Protein AF-A0A7V6MV05-F1 (afdb_monomer)

Mean predicted aligned error: 6.06 Å

Sequence (216 aa):
IIKTFKESFWALLMPFVIIGSIMSGVVSPTEAGVIAVIYGLIVGGIVYKELNWDDVKGAMRDTAKTSGKIFIIVGTAALFTKLLTTAGFHIFVKDLLLSISTNPTVILLITLLIILLVTTFMEVNATITLLMPVLYPVIQAVGIDPTLFCVLVVICCGVGLVTPPVGMCLYVACDLAKLDMGSATKALLPFILATIICIIILIIFPGLILWPASLI

Secondary structure (DSSP, 8-state):
-HHHHHHHHHHHHHHHHHHHHHHTTSS-HHHHHHHHHHHHHHIIIIIS----HHHHHHHHHHHHHHHHHHHHHHHHHHHHHHHHHHTTHHHHHHHHHHHH---HHHHHHHHHHHHHHHHTTS-HHHHHHHHHHHHHHHHHHTT--HHHHHHHHHHHHHHHHHSTTT-HHHHHHHHHHT--HHHHHHHHHHHHHHHHHHHHHHHH-THHHHHHHTT-

Nearest PDB structures (foldseek):
  7qha-assembly1_B  TM=6.439E-01  e=1.127E-06  Photobacterium profundum SS9
  8thi-assembly1_A  TM=6.243E-01  e=2.693E-06  Haemophilus influenzae Rd KW20
  8w6t-assembly1_A  TM=7.632E-01  e=8.160E-02  Homo sapiens
  8uvi-assembly1_A  TM=4.850E-01  e=8.860E-01  Homo sapiens

pLDDT: mean 88.23, std 4.23, range [69.69, 94.62]

Foldseek 3Di:
DVVVCVLCVLVVCLVVQLVVCCVVVVDPNVVSVVVSVVSCCCCCCPVVVPDDPVNVVVVVVLCCVLVVVLVVLQVVLVVVLVVCLVVVVLVVLLVVLVVPDLALLSSLVSVLVVLLQSLLRHQLVSSCVRRVVRSVVSNVVSPHDSQLSVVSSVLSNVLSCCADDSNSVLSSVCSVVVHDSVVSNVVCVVVSVVSVVVSVVCSVCVCVRVVVVVVD

Structure (mmCIF, N/CA/C/O backbone):
data_AF-A0A7V6MV05-F1
#
_entry.id   AF-A0A7V6MV05-F1
#
loop_
_atom_site.group_PDB
_atom_site.id
_atom_site.type_symbol
_atom_site.label_atom_id
_atom_site.label_alt_id
_atom_site.label_comp_id
_atom_site.label_asym_id
_atom_site.label_entity_id
_atom_site.label_seq_id
_atom_site.pdbx_PDB_ins_code
_atom_site.Cartn_x
_atom_site.Cartn_y
_atom_site.Cartn_z
_atom_site.occupancy
_atom_site.B_iso_or_equiv
_atom_site.auth_seq_id
_atom_site.auth_comp_id
_atom_site.auth_asym_id
_atom_site.auth_atom_id
_atom_site.pdbx_PDB_model_num
ATOM 1 N N . ILE A 1 1 ? -4.473 -14.091 31.638 1.00 74.44 1 ILE A N 1
ATOM 2 C CA . ILE A 1 1 ? -4.149 -14.542 30.260 1.00 74.44 1 ILE A CA 1
ATOM 3 C C . ILE A 1 1 ? -5.322 -15.298 29.625 1.00 74.44 1 ILE A C 1
ATOM 5 O O . ILE A 1 1 ? -5.969 -14.714 28.774 1.00 74.44 1 ILE A O 1
ATOM 9 N N . ILE A 1 2 ? -5.685 -16.518 30.057 1.00 79.56 2 ILE A N 1
ATOM 10 C CA . ILE A 1 2 ? -6.776 -17.311 29.423 1.00 79.56 2 ILE A CA 1
ATOM 11 C C . ILE A 1 2 ? -8.148 -16.607 29.464 1.00 79.56 2 ILE A C 1
ATOM 13 O O . ILE A 1 2 ? -8.901 -16.663 28.496 1.00 79.56 2 ILE A O 1
ATOM 17 N N . LYS A 1 3 ? -8.470 -15.911 30.563 1.00 76.25 3 LYS A N 1
ATOM 18 C CA . LYS A 1 3 ? -9.715 -15.135 30.695 1.00 76.25 3 LYS A CA 1
ATOM 19 C C . LYS A 1 3 ? -9.762 -13.949 29.717 1.00 76.25 3 LYS A C 1
ATOM 21 O O . LYS A 1 3 ? -10.697 -13.847 28.937 1.00 76.25 3 LYS A O 1
ATOM 26 N N . THR A 1 4 ? -8.691 -13.158 29.671 1.00 79.50 4 THR A N 1
ATOM 27 C CA . THR A 1 4 ? -8.513 -12.030 28.738 1.00 79.50 4 THR A CA 1
ATOM 28 C C . THR A 1 4 ? -8.538 -12.469 27.271 1.00 79.50 4 THR A C 1
ATOM 30 O O . THR A 1 4 ? -9.089 -11.774 26.426 1.00 79.50 4 THR A O 1
ATOM 33 N N . PHE A 1 5 ? -7.982 -13.647 26.963 1.00 81.44 5 PHE A N 1
ATOM 34 C CA . PHE A 1 5 ? -8.036 -14.232 25.622 1.00 81.44 5 PHE A CA 1
ATOM 35 C C . PHE A 1 5 ? -9.468 -14.600 25.218 1.00 81.44 5 PHE A C 1
ATOM 37 O O . PHE A 1 5 ? -9.883 -14.298 24.106 1.00 81.44 5 PHE A O 1
ATOM 44 N N . LYS A 1 6 ? -10.248 -15.197 26.132 1.00 78.00 6 LYS A N 1
ATOM 45 C CA . LYS A 1 6 ? -11.673 -15.482 25.897 1.00 78.00 6 LYS A CA 1
ATOM 46 C C . LYS A 1 6 ? -12.497 -14.206 25.723 1.00 78.00 6 LYS A C 1
ATOM 48 O O . LYS A 1 6 ? -13.369 -14.173 24.865 1.00 78.00 6 LYS A O 1
ATOM 53 N N . GLU A 1 7 ? -12.203 -13.166 26.499 1.00 80.12 7 GLU A N 1
ATOM 54 C CA . GLU A 1 7 ? -12.862 -11.860 26.383 1.00 80.12 7 GLU A CA 1
ATOM 55 C C . GLU A 1 7 ? -12.504 -11.174 25.052 1.00 80.12 7 GLU A C 1
ATOM 57 O O . GLU A 1 7 ? -13.382 -10.668 24.368 1.00 80.12 7 GLU A O 1
ATOM 62 N N . SER A 1 8 ? -11.252 -11.248 24.595 1.00 85.81 8 SER A N 1
ATOM 63 C CA . SER A 1 8 ? -10.805 -10.604 23.342 1.00 85.81 8 SER A CA 1
ATOM 64 C C . SER A 1 8 ? -11.022 -11.452 22.082 1.00 85.81 8 SER A C 1
ATOM 66 O O . SER A 1 8 ? -10.693 -11.014 20.980 1.00 85.81 8 SER A O 1
ATOM 68 N N . PHE A 1 9 ? -11.556 -12.669 22.220 1.00 90.00 9 PHE A N 1
ATOM 69 C CA . PHE A 1 9 ? -11.667 -13.640 21.128 1.00 90.00 9 PHE A CA 1
ATOM 70 C C . PHE A 1 9 ? -12.425 -13.077 19.917 1.00 90.00 9 PHE A C 1
ATOM 72 O O . PHE A 1 9 ? -11.980 -13.217 18.781 1.00 90.00 9 PHE A O 1
ATOM 79 N N . TRP A 1 10 ? -13.534 -12.376 20.164 1.00 87.69 10 TRP A N 1
ATOM 80 C CA . TRP A 1 10 ? -14.356 -11.784 19.109 1.00 87.69 10 TRP A CA 1
ATOM 81 C C . TRP A 1 10 ? -13.668 -10.613 18.407 1.00 87.69 10 TRP A C 1
ATOM 83 O O . TRP A 1 10 ? -13.790 -10.482 17.191 1.00 87.69 10 TRP A O 1
ATOM 93 N N . ALA A 1 11 ? -12.893 -9.797 19.121 1.00 8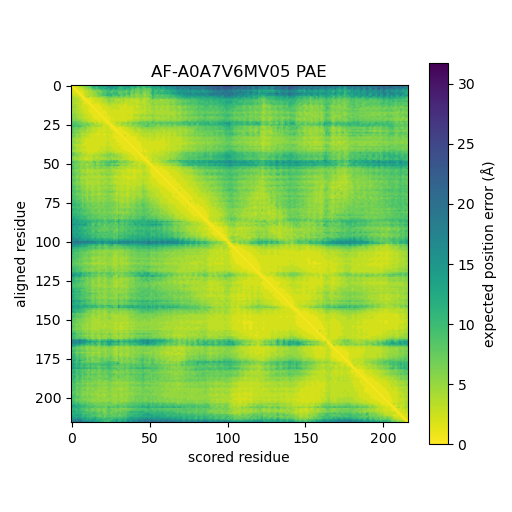6.25 11 ALA A N 1
ATOM 94 C CA . ALA A 1 11 ? -12.079 -8.758 18.493 1.00 86.25 11 ALA A CA 1
ATOM 95 C C . ALA A 1 11 ? -10.975 -9.362 17.602 1.00 86.25 11 ALA A C 1
ATOM 97 O O . ALA A 1 11 ? -10.764 -8.908 16.479 1.00 86.25 11 ALA A O 1
ATOM 98 N N . LEU A 1 12 ? -10.322 -10.437 18.060 1.00 89.06 12 LEU A N 1
ATOM 99 C CA . LEU A 1 12 ? -9.261 -11.132 17.318 1.00 89.06 12 LEU A CA 1
ATOM 100 C C . LEU A 1 12 ? -9.759 -11.878 16.075 1.00 89.06 12 LEU A C 1
ATOM 102 O O . LEU A 1 12 ? -8.961 -12.156 15.185 1.00 89.06 12 LEU A O 1
ATOM 106 N N . LEU A 1 13 ? -11.052 -12.193 15.991 1.00 91.75 13 LEU A N 1
ATOM 107 C CA . LEU A 1 13 ? -11.639 -12.841 14.818 1.00 91.75 13 LEU A CA 1
ATOM 108 C C . LEU A 1 13 ? -11.784 -11.873 13.626 1.00 91.75 13 LEU A C 1
ATOM 110 O O . LEU A 1 13 ? -11.836 -12.319 12.482 1.00 91.75 13 LEU A O 1
ATOM 114 N N . MET A 1 14 ? -11.829 -10.556 13.869 1.00 90.12 14 MET A N 1
ATOM 115 C CA . MET A 1 14 ? -12.101 -9.549 12.834 1.00 90.12 14 MET A CA 1
ATOM 116 C C . MET A 1 14 ? -11.110 -9.601 11.651 1.00 90.12 14 MET A C 1
ATOM 118 O O . MET A 1 14 ? -11.580 -9.660 10.514 1.00 90.12 14 MET A O 1
ATOM 122 N N . PRO A 1 15 ? -9.774 -9.658 11.844 1.00 90.56 15 PRO A N 1
ATOM 123 C CA . PRO A 1 15 ? -8.835 -9.804 10.729 1.00 90.56 15 PRO A CA 1
ATOM 124 C C . PRO A 1 15 ? -9.067 -11.072 9.903 1.00 90.56 15 PRO A C 1
ATOM 126 O O . PRO A 1 15 ? -8.950 -11.028 8.683 1.00 90.56 15 PRO A O 1
ATOM 129 N N . PHE A 1 16 ? -9.442 -12.187 10.538 1.00 91.19 16 PHE A N 1
ATOM 130 C CA . PHE A 1 16 ? -9.731 -13.439 9.832 1.00 91.19 16 PHE A CA 1
ATOM 131 C C . PHE A 1 16 ? -11.007 -13.346 9.000 1.00 91.19 16 PHE A C 1
ATOM 133 O O . PHE A 1 16 ? -11.037 -13.860 7.888 1.00 91.19 16 PHE A O 1
ATOM 140 N N . VAL A 1 17 ? -12.039 -12.663 9.503 1.00 90.25 17 VAL A N 1
ATOM 141 C CA . VAL A 1 17 ? -13.269 -12.403 8.740 1.00 90.25 17 VAL A CA 1
ATOM 142 C C . VAL A 1 17 ? -12.956 -11.551 7.512 1.00 90.25 17 VAL A C 1
ATOM 144 O O . VAL A 1 17 ? -13.353 -11.908 6.407 1.00 90.25 17 VAL A O 1
ATOM 147 N N . ILE A 1 18 ? -12.194 -10.468 7.683 1.00 91.38 18 ILE A N 1
ATOM 148 C CA . ILE A 1 18 ? -11.823 -9.570 6.583 1.00 91.38 18 ILE A CA 1
ATOM 149 C C . ILE A 1 18 ? -10.974 -10.321 5.552 1.00 91.38 18 ILE A C 1
ATOM 151 O O . ILE A 1 18 ? -11.368 -10.416 4.391 1.00 91.38 18 ILE A O 1
ATOM 155 N N . ILE A 1 19 ? -9.852 -10.915 5.970 1.00 91.19 19 ILE A N 1
ATOM 156 C CA . ILE A 1 19 ? -8.929 -11.615 5.066 1.00 91.19 19 ILE A CA 1
ATOM 157 C C . ILE A 1 19 ? -9.617 -12.816 4.413 1.00 91.19 19 ILE A C 1
ATOM 159 O O . ILE A 1 19 ? -9.508 -12.989 3.205 1.00 91.19 19 ILE A O 1
ATOM 163 N N . GLY A 1 20 ? -10.371 -13.615 5.170 1.00 90.06 20 GLY A N 1
ATOM 164 C CA . GLY A 1 20 ? -11.097 -14.768 4.635 1.00 90.06 20 GLY A CA 1
ATOM 165 C C . GLY A 1 20 ? -12.156 -14.371 3.606 1.00 90.06 20 GLY A C 1
ATOM 166 O O . GLY A 1 20 ? -12.294 -15.026 2.573 1.00 90.06 20 GLY A O 1
ATOM 167 N N . SER A 1 21 ? -12.863 -13.261 3.834 1.00 90.44 21 SER A N 1
ATOM 168 C CA . SER A 1 21 ? -13.853 -12.749 2.883 1.00 90.44 21 SER A CA 1
ATOM 169 C C . SER A 1 21 ? -13.212 -12.293 1.564 1.00 90.44 21 SER A C 1
ATOM 171 O O . SER A 1 21 ? -13.730 -12.612 0.496 1.00 90.44 21 SER A O 1
ATOM 173 N N . ILE A 1 22 ? -12.035 -11.661 1.630 1.00 91.69 22 ILE A N 1
ATOM 174 C CA . ILE A 1 22 ? -11.278 -11.227 0.449 1.00 91.69 22 ILE A CA 1
ATOM 175 C C . ILE A 1 22 ? -10.677 -12.435 -0.284 1.00 91.69 22 ILE A C 1
ATOM 177 O O . ILE A 1 22 ? -10.832 -12.566 -1.494 1.00 91.69 22 ILE A O 1
ATOM 181 N N . MET A 1 23 ? -10.016 -13.350 0.435 1.00 87.38 23 MET A N 1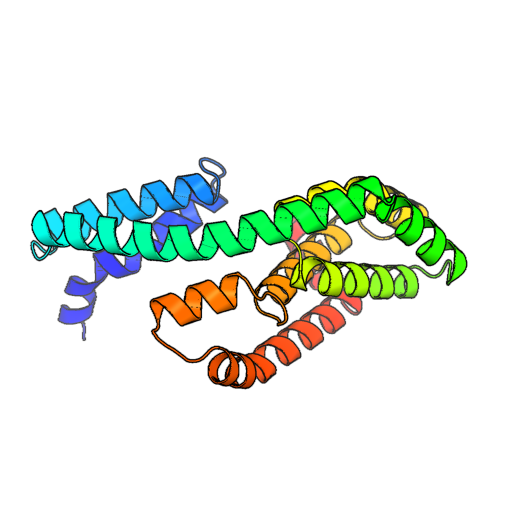
ATOM 182 C CA . MET A 1 23 ? -9.336 -14.505 -0.170 1.00 87.38 23 MET A CA 1
ATOM 183 C C . MET A 1 23 ? -10.298 -15.539 -0.759 1.00 87.38 23 MET A C 1
ATOM 185 O O . MET A 1 23 ? -9.932 -16.240 -1.695 1.00 87.38 23 MET A O 1
ATOM 189 N N . SER A 1 24 ? -11.527 -15.629 -0.243 1.00 87.06 24 SER A N 1
ATOM 190 C CA . SER A 1 24 ? -12.572 -16.471 -0.841 1.00 87.06 24 SER A CA 1
ATOM 191 C C . SER A 1 24 ? -13.123 -15.916 -2.161 1.00 87.06 24 SER A C 1
ATOM 193 O O . SER A 1 24 ? -13.876 -16.612 -2.837 1.00 87.06 24 SER A O 1
ATOM 195 N N . GLY A 1 25 ? -12.776 -14.676 -2.532 1.00 83.69 25 GLY A N 1
ATOM 196 C CA . GLY A 1 25 ? -13.242 -14.020 -3.757 1.00 83.69 25 GLY A CA 1
ATOM 197 C C . GLY A 1 25 ? -14.717 -13.610 -3.734 1.00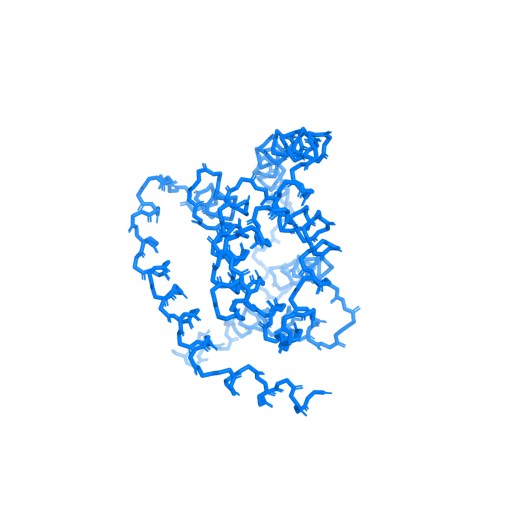 83.69 25 GLY A C 1
ATOM 198 O O . GLY A 1 25 ? -15.234 -13.145 -4.746 1.00 83.69 25 GLY A O 1
ATOM 199 N N . VAL A 1 26 ? -15.406 -13.772 -2.598 1.00 87.44 26 VAL A N 1
ATOM 200 C CA . VAL A 1 26 ? -16.833 -13.436 -2.451 1.00 87.44 26 VAL A CA 1
ATOM 201 C C . VAL A 1 26 ? -17.043 -11.922 -2.418 1.00 87.44 26 VAL A C 1
ATOM 203 O O . VAL A 1 26 ? -18.055 -11.425 -2.908 1.00 87.44 26 VAL A O 1
ATOM 206 N N . VAL A 1 27 ? -16.093 -11.190 -1.836 1.00 90.50 27 VAL A N 1
ATOM 207 C CA . VAL A 1 27 ? -16.138 -9.733 -1.687 1.00 90.50 27 VAL A CA 1
ATOM 208 C C . VAL A 1 27 ? -14.799 -9.108 -2.040 1.00 90.50 27 VAL A C 1
ATOM 210 O O . VAL A 1 27 ? -13.744 -9.696 -1.800 1.00 90.50 27 VAL A O 1
ATOM 213 N N . SER A 1 28 ? -14.827 -7.894 -2.586 1.00 90.56 28 SER A N 1
ATOM 214 C CA . SER A 1 28 ? -13.615 -7.113 -2.801 1.00 90.56 28 SER A CA 1
ATOM 215 C C . SER A 1 28 ? -13.213 -6.372 -1.512 1.00 90.56 28 SER A C 1
ATOM 217 O O . SER A 1 28 ? -13.972 -6.343 -0.533 1.00 90.56 28 SER A O 1
ATOM 219 N N . PRO A 1 29 ? -12.017 -5.754 -1.467 1.00 86.50 29 PRO A N 1
ATOM 220 C CA . PRO A 1 29 ? -11.547 -5.032 -0.285 1.00 86.50 29 PRO A CA 1
ATOM 221 C C . PRO A 1 29 ? -12.501 -3.927 0.193 1.00 86.50 29 PRO A C 1
ATOM 223 O O . PRO A 1 29 ? -12.581 -3.668 1.395 1.00 86.50 29 PRO A O 1
ATOM 226 N N . THR A 1 30 ? -13.252 -3.291 -0.715 1.00 88.38 30 THR A N 1
ATOM 227 C CA . THR A 1 30 ? -14.225 -2.247 -0.360 1.00 88.38 30 THR A CA 1
ATOM 228 C C . THR A 1 30 ? -15.443 -2.816 0.359 1.00 88.38 30 THR A C 1
ATOM 230 O O . THR A 1 30 ? -15.855 -2.265 1.382 1.00 88.38 30 THR A O 1
ATOM 233 N N . GLU A 1 31 ? -15.991 -3.946 -0.096 1.00 90.38 31 GLU A N 1
ATOM 234 C CA . GLU A 1 31 ? -17.123 -4.589 0.585 1.00 90.38 31 GLU A CA 1
ATOM 235 C C . GLU A 1 31 ? -16.681 -5.299 1.871 1.00 90.38 31 GLU A C 1
ATOM 237 O O . GLU A 1 31 ? -17.423 -5.306 2.853 1.00 90.38 31 GLU A O 1
ATOM 242 N N . ALA A 1 32 ? -15.448 -5.814 1.924 1.00 91.62 32 ALA A N 1
ATOM 243 C CA . ALA A 1 32 ? -14.863 -6.343 3.155 1.00 91.62 32 ALA A CA 1
ATOM 244 C C . ALA A 1 32 ? -14.806 -5.277 4.270 1.00 91.62 32 ALA A C 1
ATOM 246 O O . ALA A 1 32 ? -15.016 -5.592 5.443 1.00 91.62 32 ALA A O 1
ATOM 247 N N . GLY A 1 33 ? -14.618 -4.001 3.913 1.00 90.88 33 GLY A N 1
ATOM 248 C CA . GLY A 1 33 ? -14.749 -2.877 4.844 1.00 90.88 33 GLY A CA 1
ATOM 249 C C . GLY A 1 33 ? -16.163 -2.732 5.424 1.00 90.88 33 GLY A C 1
ATOM 250 O O . GLY A 1 33 ? -16.317 -2.511 6.624 1.00 90.88 33 GLY A O 1
ATOM 251 N N . VAL A 1 34 ? -17.208 -2.928 4.612 1.00 92.88 34 VAL A N 1
ATOM 252 C CA . VAL A 1 34 ? -18.607 -2.920 5.086 1.00 92.88 34 VAL A CA 1
ATOM 253 C C . VAL A 1 34 ? -18.855 -4.078 6.051 1.00 92.88 34 VAL A C 1
ATOM 255 O O . VAL A 1 34 ? -19.454 -3.880 7.110 1.00 92.88 34 VAL A O 1
ATOM 258 N N . ILE A 1 35 ? -18.340 -5.270 5.731 1.00 93.25 35 ILE A N 1
ATOM 259 C CA . ILE A 1 35 ? -18.398 -6.432 6.628 1.00 93.25 35 ILE A CA 1
ATOM 260 C C . ILE A 1 35 ? -17.709 -6.113 7.958 1.00 93.25 35 ILE A C 1
ATOM 262 O O . ILE A 1 35 ? -18.271 -6.409 9.011 1.00 93.25 35 ILE A O 1
ATOM 266 N N . ALA A 1 36 ? -16.540 -5.467 7.935 1.00 92.50 36 ALA A N 1
ATOM 267 C CA . ALA A 1 36 ? -15.826 -5.068 9.146 1.00 92.50 36 ALA A CA 1
ATOM 268 C C . ALA A 1 36 ? -16.648 -4.109 10.025 1.00 92.50 36 ALA A C 1
ATOM 270 O O . ALA A 1 36 ? -16.684 -4.278 11.244 1.00 92.50 36 ALA A O 1
ATOM 271 N N . VAL A 1 37 ? -17.354 -3.144 9.423 1.00 93.19 37 VAL A N 1
ATOM 272 C CA . VAL A 1 37 ? -18.240 -2.216 10.149 1.00 93.19 37 VAL A CA 1
ATOM 273 C C . VAL A 1 37 ? -19.413 -2.962 10.781 1.00 93.19 37 VAL A C 1
ATOM 275 O O . VAL A 1 37 ? -19.662 -2.803 11.975 1.00 93.19 37 VAL A O 1
ATOM 278 N N . ILE A 1 38 ? -20.110 -3.807 10.015 1.00 93.38 38 ILE A N 1
ATOM 279 C CA . ILE A 1 38 ? -21.233 -4.608 10.527 1.00 93.38 38 ILE A CA 1
ATOM 280 C C . ILE A 1 38 ? -20.760 -5.511 11.671 1.00 93.38 38 ILE A C 1
ATOM 282 O O . ILE A 1 38 ? -21.390 -5.561 12.727 1.00 93.38 38 ILE A O 1
ATOM 286 N N . TYR A 1 39 ? -19.619 -6.177 11.491 1.00 93.25 39 TYR A N 1
ATOM 287 C CA . TYR A 1 39 ? -19.005 -7.020 12.509 1.00 93.25 39 TYR A CA 1
ATOM 288 C C . TYR A 1 39 ? -18.667 -6.222 13.775 1.00 93.25 39 TYR A C 1
ATOM 290 O O . TYR A 1 39 ? -19.002 -6.646 14.879 1.00 93.25 39 TYR A O 1
ATOM 298 N N . GLY A 1 40 ? -18.065 -5.039 13.626 1.00 92.00 40 GLY A N 1
ATOM 299 C CA . GLY A 1 40 ? -17.749 -4.140 14.735 1.00 92.00 40 GLY A CA 1
ATOM 300 C C . GLY A 1 40 ? -18.988 -3.678 15.507 1.00 92.00 40 GLY A C 1
ATOM 301 O O . GLY A 1 40 ? -18.971 -3.684 16.736 1.00 92.00 40 GLY A O 1
ATOM 302 N N . LEU A 1 41 ? -20.084 -3.354 14.814 1.00 92.75 41 LEU A N 1
ATOM 303 C CA . LEU A 1 41 ? -21.355 -2.978 15.443 1.00 92.75 41 LEU A CA 1
ATOM 304 C C . LEU A 1 41 ? -21.977 -4.143 16.225 1.00 92.75 41 LEU A C 1
ATOM 306 O O . LEU A 1 41 ? -22.448 -3.950 17.345 1.00 92.75 41 LEU A O 1
ATOM 310 N N . ILE A 1 42 ? -21.952 -5.357 15.666 1.00 91.69 42 ILE A N 1
ATOM 311 C CA . ILE A 1 42 ? -22.473 -6.561 16.330 1.00 91.69 42 ILE A CA 1
ATOM 312 C C . ILE A 1 42 ? -21.632 -6.895 17.563 1.00 91.69 42 ILE A C 1
ATOM 314 O O . ILE A 1 42 ? -22.175 -7.094 18.649 1.00 91.69 42 ILE A O 1
ATOM 318 N N . VAL A 1 43 ? -20.308 -6.944 17.425 1.00 92.00 43 VAL A N 1
ATOM 319 C CA . VAL A 1 43 ? -19.422 -7.319 18.531 1.00 92.00 43 VAL A CA 1
ATOM 320 C C . VAL A 1 43 ? -19.404 -6.236 19.610 1.00 92.00 43 VAL A C 1
ATOM 322 O O . VAL A 1 43 ? -19.594 -6.549 20.781 1.00 92.00 43 VAL A O 1
ATOM 325 N N . GLY A 1 44 ? -19.263 -4.962 19.244 1.00 89.50 44 GLY A N 1
ATOM 326 C CA . GLY A 1 44 ? -19.270 -3.856 20.204 1.00 89.50 44 GLY A CA 1
ATOM 327 C C . GLY A 1 44 ? -20.621 -3.664 20.899 1.00 89.50 44 GLY A C 1
ATOM 328 O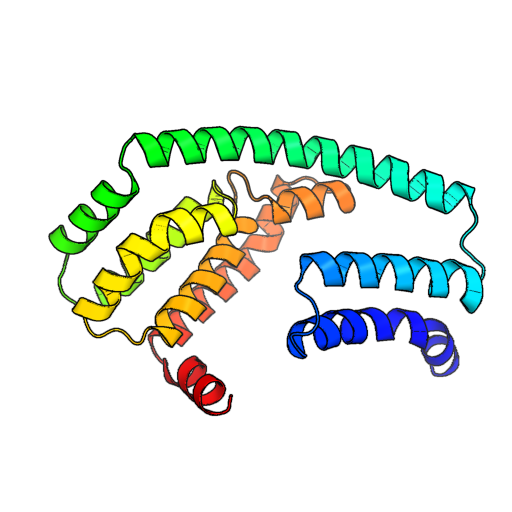 O . GLY A 1 44 ? -20.669 -3.451 22.111 1.00 89.50 44 GLY A O 1
ATOM 329 N N . GLY A 1 45 ? -21.726 -3.777 20.155 1.00 89.75 45 GLY A N 1
ATOM 330 C CA . GLY A 1 45 ? -23.074 -3.531 20.672 1.00 89.75 45 GLY A CA 1
ATOM 331 C C . GLY A 1 45 ? -23.716 -4.730 21.372 1.00 89.75 45 GLY A C 1
ATOM 332 O O . GLY A 1 45 ? -24.309 -4.575 22.434 1.00 89.75 45 GLY A O 1
ATOM 333 N N . ILE A 1 46 ? -23.612 -5.936 20.807 1.00 88.12 46 ILE A N 1
ATOM 334 C CA . ILE A 1 46 ? -24.331 -7.122 21.310 1.00 88.12 46 ILE A CA 1
ATOM 335 C C . ILE A 1 46 ? -23.437 -7.986 22.206 1.00 88.12 46 ILE A C 1
ATOM 337 O O . ILE A 1 46 ? -23.901 -8.470 23.241 1.00 88.12 46 ILE A O 1
ATOM 341 N N . VAL A 1 47 ? -22.174 -8.193 21.818 1.00 88.75 47 VAL A N 1
ATOM 342 C CA . VAL A 1 47 ? -21.260 -9.102 22.531 1.00 88.75 47 VAL A CA 1
ATOM 343 C C . VAL A 1 47 ? -20.622 -8.407 23.731 1.00 88.75 47 VAL A C 1
ATOM 345 O O . VAL A 1 47 ? -20.766 -8.887 24.854 1.00 88.75 47 VAL A O 1
ATOM 348 N N . TYR A 1 48 ? -19.957 -7.272 23.506 1.00 89.06 48 TYR A N 1
ATOM 349 C CA . TYR A 1 48 ? -19.334 -6.481 24.568 1.00 89.06 48 TYR A CA 1
ATOM 350 C C . TYR A 1 48 ? -20.324 -5.569 25.285 1.00 89.06 48 TYR A C 1
ATOM 352 O O . TYR A 1 48 ? -20.168 -5.341 26.480 1.00 89.06 48 TYR A O 1
ATOM 360 N N . LYS A 1 49 ? -21.390 -5.129 24.600 1.00 86.44 49 LYS A N 1
ATOM 361 C CA . LYS A 1 49 ? -22.411 -4.219 25.153 1.00 86.44 49 LYS A CA 1
ATOM 362 C C . LYS A 1 49 ? -21.828 -2.901 25.664 1.00 86.44 49 LYS A C 1
ATOM 364 O O . LYS A 1 49 ? -22.358 -2.298 26.591 1.00 86.44 49 LYS A O 1
ATOM 369 N N . GLU A 1 50 ? -20.739 -2.467 25.044 1.00 87.06 50 GLU A N 1
ATOM 370 C CA . GLU A 1 50 ? -20.044 -1.221 25.372 1.00 87.06 50 GLU A CA 1
ATOM 371 C C . GLU A 1 50 ? -20.420 -0.093 24.405 1.00 87.06 50 GLU A C 1
ATOM 373 O O . GLU A 1 50 ? -20.167 1.071 24.697 1.00 87.06 50 GLU A O 1
ATOM 378 N N . LEU A 1 51 ? -21.034 -0.425 23.262 1.00 89.81 51 LEU A N 1
ATOM 379 C CA . LEU A 1 51 ? -21.348 0.527 22.203 1.00 89.81 51 LEU A CA 1
ATOM 380 C C . LEU A 1 51 ? -22.792 1.037 22.304 1.00 89.81 51 LEU A C 1
ATOM 382 O O . LEU A 1 51 ? -23.739 0.282 22.073 1.00 89.81 51 LEU A O 1
ATOM 386 N N . ASN A 1 52 ? -22.962 2.332 22.575 1.00 92.31 52 ASN A N 1
ATOM 387 C CA . ASN A 1 52 ? -24.259 3.005 22.560 1.00 92.31 52 ASN A CA 1
ATOM 388 C C . ASN A 1 52 ? -24.499 3.759 21.243 1.00 92.31 52 ASN A C 1
ATOM 390 O O . ASN A 1 52 ? -23.598 3.998 20.440 1.00 92.31 52 ASN A O 1
ATOM 394 N N . TRP A 1 53 ? -25.745 4.187 21.018 1.00 91.56 53 TRP A N 1
ATOM 395 C CA . TRP A 1 53 ? -26.124 4.901 19.792 1.00 91.56 53 TRP A CA 1
ATOM 396 C C . TRP A 1 53 ? -25.380 6.231 19.606 1.00 91.56 53 TRP A C 1
ATOM 398 O O . TRP A 1 53 ? -25.095 6.633 18.477 1.00 91.56 53 TRP A O 1
ATOM 408 N N . ASP A 1 54 ? -25.033 6.909 20.699 1.00 92.06 54 ASP A N 1
ATOM 409 C CA . ASP A 1 54 ? -24.266 8.152 20.627 1.00 92.06 54 ASP A CA 1
ATOM 410 C C . ASP A 1 54 ? -22.790 7.910 20.279 1.00 92.06 54 ASP A C 1
ATOM 412 O O . ASP A 1 54 ? -22.209 8.724 19.558 1.00 92.06 54 ASP A O 1
ATOM 416 N N . ASP A 1 55 ? -22.222 6.758 20.653 1.00 92.00 55 ASP A N 1
ATOM 417 C CA . ASP A 1 55 ? -20.883 6.342 20.216 1.00 92.00 55 ASP A CA 1
ATOM 418 C C . ASP A 1 55 ? -20.865 6.080 18.707 1.00 92.00 55 ASP A C 1
ATOM 420 O O . ASP A 1 55 ? -19.962 6.531 18.002 1.00 92.00 55 ASP A O 1
ATOM 424 N N . VAL A 1 56 ? -21.912 5.429 18.182 1.00 92.19 56 VAL A N 1
ATOM 425 C CA . VAL A 1 56 ? -22.073 5.199 16.737 1.00 92.19 56 VAL A CA 1
ATOM 426 C C . VAL A 1 56 ? -22.169 6.527 15.984 1.00 92.19 56 VAL A C 1
ATOM 428 O O . VAL A 1 56 ? -21.450 6.731 15.006 1.00 92.19 56 VAL A O 1
ATOM 431 N N . LYS A 1 57 ? -23.000 7.471 16.446 1.00 93.88 57 LYS A N 1
ATOM 432 C CA . LYS A 1 57 ? -23.076 8.815 15.843 1.00 93.88 57 LYS A CA 1
ATOM 433 C C . LYS A 1 57 ? -21.735 9.546 15.903 1.00 93.88 57 LYS A C 1
ATOM 435 O O . LYS A 1 57 ? -21.366 10.211 14.934 1.00 93.88 57 LYS A O 1
ATOM 440 N N . GLY A 1 58 ? -21.023 9.437 17.026 1.00 93.81 58 GLY A N 1
ATOM 441 C CA . GLY A 1 58 ? -19.681 9.988 17.198 1.00 93.81 58 GLY A CA 1
ATOM 442 C C . GLY A 1 58 ? -18.717 9.434 16.152 1.00 93.81 58 GLY A C 1
ATOM 443 O O . GLY A 1 58 ? -18.131 10.203 15.389 1.00 93.81 58 GLY A O 1
ATOM 444 N N . ALA A 1 59 ? -18.655 8.107 16.027 1.00 92.19 59 ALA A N 1
ATOM 445 C CA . ALA A 1 59 ? -17.827 7.414 15.048 1.00 92.19 59 ALA A CA 1
ATOM 446 C C . ALA A 1 59 ? -18.178 7.805 13.604 1.00 92.19 59 ALA A C 1
ATOM 448 O O . ALA A 1 59 ? -17.280 8.071 12.806 1.00 92.19 59 ALA A O 1
ATOM 449 N N . MET A 1 60 ? -19.467 7.915 13.262 1.00 92.94 60 MET A N 1
ATOM 450 C CA . MET A 1 60 ? -19.901 8.376 11.937 1.00 92.94 60 MET A CA 1
ATOM 451 C C . MET A 1 60 ? -19.453 9.816 11.661 1.00 92.94 60 MET A C 1
ATOM 453 O O . MET A 1 60 ? -18.958 10.110 10.573 1.00 92.94 60 MET A O 1
ATOM 457 N N . ARG A 1 61 ? -19.586 10.720 12.641 1.00 93.81 61 ARG A N 1
ATOM 458 C CA . ARG A 1 61 ? -19.164 12.122 12.509 1.00 93.81 61 ARG A CA 1
ATOM 459 C C . ARG A 1 61 ? -17.655 12.241 12.322 1.00 93.81 61 ARG A C 1
ATOM 461 O O . ARG A 1 61 ? -17.211 13.034 11.491 1.00 93.81 61 ARG A O 1
ATOM 468 N N . ASP A 1 62 ? -16.876 11.486 13.085 1.00 89.56 62 ASP A N 1
ATOM 469 C CA . ASP A 1 62 ? -15.418 11.519 12.994 1.00 89.56 62 ASP A CA 1
ATOM 470 C C . ASP A 1 62 ? -14.932 10.875 11.693 1.00 89.56 62 ASP A C 1
ATOM 472 O O . ASP A 1 62 ? -14.121 11.472 10.985 1.00 89.56 62 ASP A O 1
ATOM 476 N N . THR A 1 63 ? -15.544 9.760 11.283 1.00 90.38 63 THR A N 1
ATOM 477 C CA . THR A 1 63 ? -15.303 9.136 9.973 1.00 90.38 63 THR A CA 1
ATOM 478 C C . THR A 1 63 ? -15.609 10.101 8.830 1.00 90.38 63 THR A C 1
ATOM 480 O O . THR A 1 63 ? -14.805 10.223 7.907 1.00 90.38 63 THR A O 1
ATOM 483 N N . ALA A 1 64 ? -16.725 10.836 8.889 1.00 92.81 64 ALA A N 1
ATOM 484 C CA . ALA A 1 64 ? -17.087 11.817 7.867 1.00 92.81 64 ALA A CA 1
ATOM 485 C C . ALA A 1 64 ? -16.077 12.974 7.783 1.00 92.81 64 ALA A C 1
ATOM 487 O O . ALA A 1 64 ? -15.704 13.384 6.686 1.00 92.81 64 ALA A O 1
ATOM 488 N N . LYS A 1 65 ? -15.590 13.479 8.926 1.00 89.81 65 LYS A N 1
ATOM 489 C CA . LYS A 1 65 ? -14.559 14.531 8.959 1.00 89.81 65 LYS A CA 1
ATOM 490 C C . LYS A 1 65 ? -13.234 14.047 8.377 1.00 89.81 65 LYS A C 1
ATOM 492 O O . LYS A 1 65 ? -12.667 14.734 7.530 1.00 89.81 65 LYS A O 1
ATOM 497 N N . THR A 1 66 ? -12.742 12.891 8.823 1.00 86.38 66 THR A N 1
ATOM 498 C CA . THR A 1 66 ? -11.474 12.324 8.343 1.00 86.38 66 THR A CA 1
ATOM 499 C C . THR A 1 66 ? -11.568 11.986 6.857 1.00 86.38 66 THR A C 1
ATOM 501 O O . THR A 1 66 ? -10.722 12.425 6.081 1.00 86.38 66 THR A O 1
ATOM 504 N N . SER A 1 67 ? -12.653 11.340 6.418 1.00 88.94 67 SER A N 1
ATOM 505 C CA . SER A 1 67 ? -12.889 11.048 4.997 1.00 88.94 67 SER A CA 1
ATOM 506 C C . SER A 1 67 ? -12.987 12.320 4.157 1.00 88.94 67 SER A C 1
ATOM 508 O O . SER A 1 67 ? -12.411 12.382 3.079 1.00 88.94 67 SER A O 1
ATOM 510 N N . GLY A 1 68 ? -13.655 13.367 4.654 1.00 90.12 68 GLY A N 1
ATOM 511 C CA . GLY A 1 68 ? -13.754 14.652 3.962 1.00 90.12 68 GLY A CA 1
ATOM 512 C C . GLY A 1 68 ? -12.390 15.295 3.699 1.00 90.12 68 GLY A C 1
ATOM 513 O O . GLY A 1 68 ? -12.126 15.727 2.579 1.00 90.12 68 GLY A O 1
ATOM 514 N N . LYS A 1 69 ? -11.490 15.297 4.695 1.00 85.50 69 LYS A N 1
ATOM 515 C CA . LYS A 1 69 ? -10.105 15.770 4.511 1.00 85.50 69 LYS A CA 1
ATOM 516 C C . LYS A 1 69 ? -9.370 14.949 3.451 1.00 85.50 69 LYS A C 1
ATOM 518 O O . LYS A 1 69 ? -8.737 15.518 2.566 1.00 85.50 69 LYS A O 1
ATOM 523 N N . ILE A 1 70 ? -9.486 13.621 3.522 1.00 83.75 70 ILE A N 1
ATOM 524 C CA . ILE A 1 70 ? -8.835 12.697 2.585 1.00 83.75 70 ILE A CA 1
ATOM 525 C C . ILE A 1 70 ? -9.351 12.930 1.160 1.00 83.75 70 ILE A C 1
ATOM 527 O O . ILE A 1 70 ? -8.553 13.045 0.233 1.00 83.75 70 ILE A O 1
ATOM 531 N N . PHE A 1 71 ? -10.663 13.082 0.969 1.00 87.12 71 PHE A N 1
ATOM 532 C CA . PHE A 1 71 ? -11.251 13.287 -0.355 1.00 87.12 71 PHE A CA 1
ATOM 533 C C . PHE A 1 71 ? -10.839 14.605 -1.018 1.00 87.12 71 PHE A C 1
ATOM 535 O O . PHE A 1 71 ? -10.762 14.650 -2.243 1.00 87.12 71 PHE A O 1
ATOM 542 N N . ILE A 1 72 ? -10.513 15.655 -0.257 1.00 87.25 72 ILE A N 1
ATOM 543 C CA . ILE A 1 72 ? -9.948 16.893 -0.825 1.00 87.25 72 ILE A CA 1
ATOM 544 C C . ILE A 1 72 ? -8.565 16.623 -1.444 1.00 87.25 72 ILE A C 1
ATOM 546 O O . ILE A 1 72 ? -8.273 17.079 -2.555 1.00 87.25 72 ILE A O 1
ATOM 550 N N . ILE A 1 73 ? -7.729 15.843 -0.752 1.00 82.69 73 ILE A N 1
ATOM 551 C CA . ILE A 1 73 ? -6.398 15.449 -1.235 1.00 82.69 73 ILE A CA 1
ATOM 552 C C . ILE A 1 73 ? -6.537 14.552 -2.470 1.00 82.69 73 ILE A C 1
ATOM 554 O O . ILE A 1 73 ? -5.942 14.839 -3.509 1.00 82.69 73 ILE A O 1
ATOM 558 N N . VAL A 1 74 ? -7.396 13.530 -2.391 1.00 81.25 74 VAL A N 1
ATOM 559 C CA . VAL A 1 74 ? -7.693 12.610 -3.503 1.00 81.25 74 VAL A CA 1
ATOM 560 C C . VAL A 1 74 ? -8.234 13.367 -4.718 1.00 81.25 74 VAL A C 1
ATOM 562 O O . VAL A 1 74 ? -7.787 13.126 -5.834 1.00 81.25 74 VAL A O 1
ATOM 565 N N . GLY A 1 75 ? -9.162 14.310 -4.530 1.00 86.38 75 GLY A N 1
ATOM 566 C CA . GLY A 1 75 ? -9.744 15.095 -5.622 1.00 86.38 75 GLY A CA 1
ATOM 567 C C . GLY A 1 75 ? -8.704 15.948 -6.350 1.00 86.38 75 GLY A C 1
ATOM 568 O O . GLY A 1 75 ? -8.695 16.008 -7.580 1.00 86.38 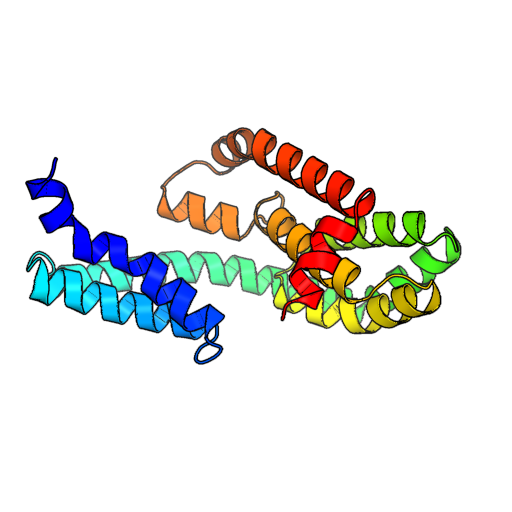75 GLY A O 1
ATOM 569 N N . THR A 1 76 ? -7.767 16.540 -5.610 1.00 84.06 76 THR A N 1
ATOM 570 C CA . THR A 1 76 ? -6.654 17.300 -6.200 1.00 84.06 76 THR A CA 1
ATOM 571 C C . THR A 1 76 ? -5.684 16.374 -6.950 1.00 84.06 76 THR A C 1
ATOM 573 O O . THR A 1 76 ? -5.278 16.677 -8.073 1.00 84.06 76 THR A O 1
ATOM 576 N N . ALA A 1 77 ? -5.372 15.203 -6.384 1.00 80.00 77 ALA A N 1
ATOM 577 C CA . ALA A 1 77 ? -4.553 14.180 -7.039 1.00 80.00 77 ALA A CA 1
ATOM 578 C C . ALA A 1 77 ? -5.219 13.602 -8.305 1.00 80.00 77 ALA A C 1
ATOM 580 O O . ALA A 1 77 ? -4.541 13.297 -9.291 1.00 80.00 77 ALA A O 1
ATOM 581 N N . ALA A 1 78 ? -6.550 13.502 -8.329 1.00 82.94 78 ALA A N 1
ATOM 582 C CA . ALA A 1 78 ? -7.311 13.067 -9.497 1.00 82.94 78 ALA A CA 1
ATOM 583 C C . ALA A 1 78 ? -7.223 14.080 -10.653 1.00 82.94 78 ALA A C 1
ATOM 585 O O . ALA A 1 78 ? -7.075 13.686 -11.812 1.00 82.94 78 ALA A O 1
ATOM 586 N N . LEU A 1 79 ? -7.236 15.386 -10.357 1.00 86.56 79 LEU A N 1
ATOM 587 C CA . LEU A 1 79 ? -6.997 16.427 -11.365 1.00 86.56 79 LEU A CA 1
ATOM 588 C C . LEU A 1 79 ? -5.580 16.326 -11.943 1.00 86.56 79 LEU A C 1
ATOM 590 O O . LEU A 1 79 ? -5.411 16.362 -13.161 1.00 86.56 79 LEU A O 1
ATOM 594 N N . PHE A 1 80 ? -4.573 16.120 -11.089 1.00 82.31 80 PHE A N 1
ATOM 595 C CA . PHE A 1 80 ? -3.192 15.899 -11.525 1.00 82.31 80 PHE A CA 1
ATOM 596 C C . PHE A 1 80 ? -3.053 14.648 -12.406 1.00 82.31 80 PHE A C 1
ATOM 598 O O . PHE A 1 80 ? -2.461 14.702 -13.483 1.00 82.31 80 PHE A O 1
ATOM 605 N N . THR A 1 81 ? -3.694 13.546 -12.014 1.00 81.94 81 THR A N 1
ATOM 606 C CA . THR A 1 81 ? -3.786 12.321 -12.822 1.00 81.94 81 THR A CA 1
ATOM 607 C C . THR A 1 81 ? -4.371 12.609 -14.204 1.00 81.94 81 THR A C 1
ATOM 609 O O . THR A 1 81 ? -3.836 12.166 -15.225 1.00 81.94 81 THR A O 1
ATOM 612 N N . LYS A 1 82 ? -5.466 13.379 -14.269 1.00 84.38 82 LYS A N 1
ATOM 613 C CA . LYS A 1 82 ? -6.116 13.723 -15.537 1.00 84.38 82 LYS A CA 1
ATOM 614 C C . LYS A 1 82 ? -5.219 14.588 -16.421 1.00 84.38 82 LYS A C 1
ATOM 616 O O . LYS A 1 82 ? -5.184 14.364 -17.633 1.00 84.38 82 LYS A O 1
ATOM 621 N N . LEU A 1 83 ? -4.473 15.522 -15.830 1.00 87.12 83 LEU A N 1
ATOM 622 C CA . LEU A 1 83 ? -3.475 16.329 -16.532 1.00 87.12 83 LEU A CA 1
ATOM 623 C C . LEU A 1 83 ? -2.377 15.450 -17.138 1.00 87.12 83 LEU A C 1
ATOM 625 O O . LEU A 1 83 ? -2.150 15.535 -18.342 1.00 87.12 83 LEU A O 1
ATOM 629 N N . LEU A 1 84 ? -1.769 14.550 -16.356 1.00 83.81 84 LEU A N 1
ATOM 630 C CA . LEU A 1 84 ? -0.750 13.615 -16.855 1.00 83.81 84 LEU A CA 1
ATOM 631 C C . LEU A 1 84 ? -1.286 12.728 -17.983 1.00 83.81 84 LEU A C 1
ATOM 633 O O . LEU A 1 84 ? -0.624 12.534 -19.003 1.00 83.81 84 LEU A O 1
ATOM 637 N N . THR A 1 85 ? -2.513 12.227 -17.828 1.00 83.00 85 THR A N 1
ATOM 638 C CA . THR A 1 85 ? -3.165 11.405 -18.856 1.00 83.00 85 THR A CA 1
ATOM 639 C C . THR A 1 85 ? -3.320 12.182 -20.162 1.00 83.00 85 THR A C 1
ATOM 641 O O . THR A 1 85 ? -2.964 11.680 -21.226 1.00 83.00 85 THR A O 1
ATOM 644 N N . THR A 1 86 ? -3.829 13.414 -20.077 1.00 85.94 86 THR A N 1
ATOM 645 C CA . THR A 1 86 ? -4.118 14.270 -21.240 1.00 85.94 86 THR A CA 1
ATOM 646 C C . THR A 1 86 ? -2.835 14.780 -21.899 1.00 85.94 86 THR A C 1
ATOM 648 O O . THR A 1 86 ? -2.795 14.942 -23.113 1.00 85.94 86 THR A O 1
ATOM 651 N N . ALA A 1 87 ? -1.764 14.961 -21.123 1.00 86.88 87 ALA A N 1
ATOM 652 C CA . ALA A 1 87 ? -0.434 15.307 -21.617 1.00 86.88 87 ALA A CA 1
ATOM 653 C C . ALA A 1 87 ? 0.286 14.144 -22.331 1.00 86.88 87 ALA A C 1
ATOM 655 O O . ALA A 1 87 ? 1.408 14.319 -22.795 1.00 86.88 87 ALA A O 1
ATOM 656 N N . GLY A 1 88 ? -0.320 12.952 -22.405 1.00 86.38 88 GLY A N 1
ATOM 657 C CA . GLY A 1 88 ? 0.293 11.792 -23.050 1.00 86.38 88 GLY A CA 1
ATOM 658 C C . GLY A 1 88 ? 1.425 11.164 -22.234 1.00 86.38 88 GLY A C 1
ATOM 659 O O . GLY A 1 88 ? 2.285 10.498 -22.805 1.00 86.38 88 GLY A O 1
ATOM 660 N N . PHE A 1 89 ? 1.427 11.333 -20.904 1.00 85.44 89 PHE A N 1
ATOM 661 C CA . PHE A 1 89 ? 2.482 10.814 -20.022 1.00 85.44 89 PHE A CA 1
ATOM 662 C C . PHE A 1 89 ? 2.739 9.311 -20.212 1.00 85.44 89 PHE A C 1
ATOM 664 O O . PHE A 1 89 ? 3.881 8.864 -20.217 1.00 85.44 89 PHE A O 1
ATOM 671 N N . HIS A 1 90 ? 1.680 8.532 -20.435 1.00 82.19 90 HIS A N 1
ATOM 672 C CA . HIS A 1 90 ? 1.773 7.097 -20.689 1.00 82.19 90 HIS A CA 1
ATOM 673 C C . HIS A 1 90 ? 2.566 6.775 -21.973 1.00 82.19 90 HIS A C 1
ATOM 675 O O . HIS A 1 90 ? 3.393 5.866 -21.962 1.00 82.19 90 HIS A O 1
ATOM 681 N N . ILE A 1 91 ? 2.381 7.549 -23.051 1.00 84.12 91 ILE A N 1
ATOM 682 C CA . ILE A 1 91 ? 3.136 7.402 -24.310 1.00 84.12 91 ILE A CA 1
ATOM 683 C C . ILE A 1 91 ? 4.599 7.787 -24.086 1.00 84.12 91 ILE A C 1
ATOM 685 O O . ILE A 1 91 ? 5.496 7.030 -24.444 1.00 84.12 91 ILE A O 1
ATOM 689 N N . PHE A 1 92 ? 4.836 8.912 -23.409 1.00 85.75 92 PHE A N 1
ATOM 690 C CA . PHE A 1 92 ? 6.184 9.365 -23.073 1.00 85.75 92 PHE A CA 1
ATOM 691 C C . PHE A 1 92 ? 6.975 8.308 -22.284 1.00 85.75 92 PHE A C 1
ATOM 693 O O . PHE A 1 92 ? 8.124 8.027 -22.613 1.00 85.75 92 PHE A O 1
ATOM 700 N N . VAL A 1 93 ? 6.354 7.680 -21.278 1.00 85.50 93 VAL A 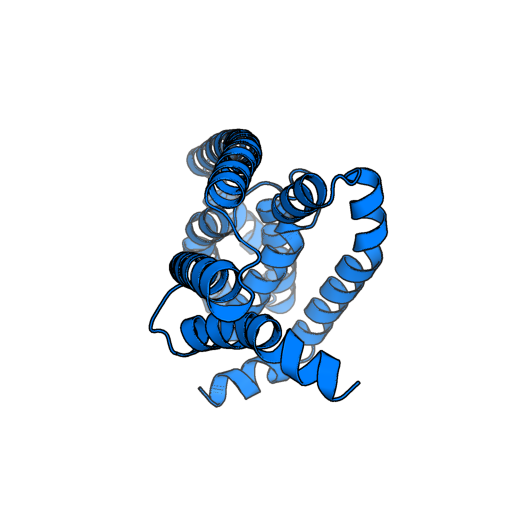N 1
ATOM 701 C CA . VAL A 1 93 ? 6.981 6.612 -20.480 1.00 85.50 93 VAL A CA 1
ATOM 702 C C . VAL A 1 93 ? 7.371 5.413 -21.347 1.00 85.50 93 VAL A C 1
ATOM 704 O O . VAL A 1 93 ? 8.475 4.892 -21.199 1.00 85.50 93 VAL A O 1
ATOM 707 N N . LYS A 1 94 ? 6.497 4.984 -22.264 1.00 83.38 94 LYS A N 1
ATOM 708 C CA . LYS A 1 94 ? 6.788 3.885 -23.195 1.00 83.38 94 LYS A CA 1
ATOM 709 C C . LYS A 1 94 ? 8.013 4.186 -24.055 1.00 83.38 94 LYS A C 1
ATOM 711 O O . LYS A 1 94 ? 8.919 3.359 -24.141 1.00 83.38 94 LYS A O 1
ATOM 716 N N . ASP A 1 95 ? 8.026 5.352 -24.693 1.00 85.12 95 ASP A N 1
ATOM 717 C CA . ASP A 1 95 ? 9.086 5.730 -25.626 1.00 85.12 95 ASP A CA 1
ATOM 718 C C . ASP A 1 95 ? 10.419 5.911 -24.890 1.00 85.12 95 ASP A C 1
ATOM 720 O O . ASP A 1 95 ? 11.463 5.458 -25.364 1.00 85.12 95 ASP A O 1
ATOM 724 N N . LEU A 1 96 ? 10.376 6.473 -23.676 1.00 84.56 96 LEU A N 1
ATOM 725 C CA . LEU A 1 96 ? 11.533 6.576 -22.794 1.00 84.56 96 LEU A CA 1
ATOM 726 C C . LEU A 1 96 ? 12.107 5.192 -22.460 1.00 84.56 96 LEU A C 1
ATOM 728 O O . LEU A 1 96 ? 13.307 4.981 -22.623 1.00 84.56 96 LEU A O 1
ATOM 732 N N . LEU A 1 97 ? 11.266 4.242 -22.040 1.00 84.56 97 LEU A N 1
ATOM 733 C CA . LEU A 1 97 ? 11.698 2.885 -21.687 1.00 84.56 97 LEU A CA 1
ATOM 734 C C . LEU A 1 97 ? 12.419 2.191 -22.848 1.00 84.56 97 LEU A C 1
ATOM 736 O O . LEU A 1 97 ? 13.516 1.667 -22.658 1.00 84.56 97 LEU A O 1
ATOM 740 N N . LEU A 1 98 ? 11.833 2.236 -24.048 1.00 79.88 98 LEU A N 1
ATOM 741 C CA . LEU A 1 98 ? 12.399 1.603 -25.243 1.00 79.88 98 LEU A CA 1
ATOM 742 C C . LEU A 1 98 ? 13.669 2.307 -25.747 1.00 79.88 98 LEU A C 1
ATOM 744 O O . LEU A 1 98 ? 14.503 1.670 -26.386 1.00 79.88 98 LEU A O 1
ATOM 748 N N . SER A 1 99 ? 13.841 3.600 -25.450 1.00 85.31 99 SER A N 1
ATOM 749 C CA . SER A 1 99 ? 15.047 4.353 -25.821 1.00 85.31 99 SER A CA 1
ATOM 750 C C . SER A 1 99 ? 16.267 4.043 -24.946 1.00 85.31 99 SER A C 1
ATOM 752 O O . SER A 1 99 ? 17.398 4.209 -25.399 1.00 85.31 99 SER A O 1
ATOM 754 N N . ILE A 1 100 ? 16.058 3.599 -23.700 1.00 84.44 100 ILE A N 1
ATOM 755 C CA . ILE A 1 100 ? 17.145 3.411 -22.727 1.00 84.44 100 ILE A CA 1
ATOM 756 C C . ILE A 1 100 ? 17.799 2.037 -22.880 1.00 84.44 100 ILE A C 1
ATOM 758 O O . ILE A 1 100 ? 19.024 1.920 -22.836 1.00 84.44 100 ILE A O 1
ATOM 762 N N . SER A 1 101 ? 17.003 0.973 -22.992 1.00 82.88 101 SER A N 1
ATOM 763 C CA . SER A 1 101 ? 17.533 -0.388 -23.045 1.00 82.88 101 SER A CA 1
ATOM 764 C C . SER A 1 101 ? 16.536 -1.363 -23.651 1.00 82.88 101 SER A C 1
ATOM 766 O O . SER A 1 101 ? 15.338 -1.114 -23.664 1.00 82.88 101 SER A O 1
ATOM 768 N N . THR A 1 102 ? 17.046 -2.510 -24.091 1.00 78.81 102 THR A N 1
ATOM 769 C CA . THR A 1 102 ? 16.276 -3.712 -24.439 1.00 78.81 102 THR A CA 1
ATOM 770 C C . THR A 1 102 ? 16.495 -4.847 -23.433 1.00 78.81 102 THR A C 1
ATOM 772 O O . THR A 1 102 ? 15.914 -5.919 -23.576 1.00 78.81 102 THR A O 1
ATOM 775 N N . ASN A 1 103 ? 17.335 -4.638 -22.408 1.00 87.31 103 ASN A N 1
ATOM 776 C CA . ASN A 1 103 ? 17.622 -5.657 -21.404 1.00 87.31 103 ASN A CA 1
ATOM 777 C C . ASN A 1 103 ? 16.422 -5.828 -20.442 1.00 87.31 103 ASN A C 1
ATOM 779 O O . ASN A 1 103 ? 16.017 -4.840 -19.818 1.00 87.31 103 ASN A O 1
ATOM 783 N N . PRO A 1 104 ? 15.903 -7.059 -20.250 1.00 85.31 104 PRO A N 1
ATOM 784 C CA . PRO A 1 104 ? 14.745 -7.329 -19.394 1.00 85.31 104 PRO A CA 1
ATOM 785 C C . PRO A 1 104 ? 14.864 -6.798 -17.971 1.00 85.31 104 PRO A C 1
ATOM 787 O O . PRO A 1 104 ? 13.954 -6.138 -17.474 1.00 85.31 104 PRO A O 1
ATOM 790 N N . THR A 1 105 ? 16.003 -7.018 -17.322 1.00 87.38 105 THR A N 1
ATOM 791 C CA . THR A 1 105 ? 16.206 -6.607 -15.930 1.00 87.38 105 THR A CA 1
ATOM 792 C C . THR A 1 105 ? 16.259 -5.087 -15.801 1.00 87.38 105 THR A C 1
ATOM 794 O O . THR A 1 105 ? 15.726 -4.522 -14.848 1.00 87.38 105 THR A O 1
ATOM 797 N N . VAL A 1 106 ? 16.866 -4.406 -16.778 1.00 88.50 106 VAL A N 1
ATOM 798 C CA . VAL A 1 106 ? 16.962 -2.939 -16.789 1.00 88.50 106 VAL A CA 1
ATOM 799 C C . VAL A 1 106 ? 15.586 -2.315 -17.016 1.00 88.50 106 VAL A C 1
ATOM 801 O O . VAL A 1 106 ? 15.197 -1.416 -16.273 1.00 88.50 106 VAL A O 1
ATOM 804 N N . ILE A 1 107 ? 14.821 -2.828 -17.984 1.00 88.88 107 ILE A N 1
ATOM 805 C CA . ILE A 1 107 ? 13.450 -2.370 -18.248 1.00 88.88 107 ILE A CA 1
ATOM 806 C C . ILE A 1 107 ? 12.563 -2.592 -17.021 1.00 88.88 107 ILE A C 1
ATOM 808 O O . ILE A 1 107 ? 11.819 -1.685 -16.644 1.00 88.88 107 ILE A O 1
ATOM 812 N N . LEU A 1 108 ? 12.669 -3.752 -16.364 1.00 90.62 108 LEU A N 1
ATOM 813 C CA . LEU A 1 108 ? 11.927 -4.048 -15.140 1.00 90.62 108 LEU A CA 1
ATOM 814 C C . LEU A 1 108 ? 12.231 -3.021 -14.044 1.00 90.62 108 LEU A C 1
ATOM 816 O O . LEU A 1 108 ? 11.310 -2.416 -13.504 1.00 90.62 108 LEU A O 1
ATOM 820 N N . LEU A 1 109 ? 13.510 -2.776 -13.749 1.00 90.75 109 LEU A N 1
ATOM 821 C CA . LEU A 1 109 ? 13.922 -1.837 -12.701 1.00 90.75 109 LEU A CA 1
ATOM 822 C C . LEU A 1 109 ? 13.450 -0.406 -12.974 1.00 90.75 109 LEU A C 1
ATOM 824 O O . LEU A 1 109 ? 12.910 0.237 -12.075 1.00 90.75 109 LEU A O 1
ATOM 828 N N . ILE A 1 110 ? 13.613 0.084 -14.207 1.00 90.06 110 ILE A N 1
ATOM 829 C CA . ILE A 1 110 ? 13.155 1.430 -14.579 1.00 90.06 110 ILE A CA 1
ATOM 830 C C . ILE A 1 110 ? 11.633 1.514 -14.456 1.00 90.06 110 ILE A C 1
ATOM 832 O O . ILE A 1 110 ? 11.113 2.480 -13.903 1.00 90.06 110 ILE A O 1
ATOM 836 N N . THR A 1 111 ? 10.915 0.487 -14.908 1.00 90.94 111 THR A N 1
ATOM 837 C CA . THR A 1 111 ? 9.453 0.452 -14.828 1.00 90.94 111 THR A CA 1
ATOM 838 C C . THR A 1 111 ? 8.968 0.485 -13.379 1.00 90.94 111 THR A C 1
ATOM 840 O O . THR A 1 111 ? 8.091 1.279 -13.047 1.00 90.94 111 THR A O 1
ATOM 843 N N . LEU A 1 112 ? 9.560 -0.322 -12.495 1.00 92.94 112 LEU A N 1
ATOM 844 C CA . LEU A 1 112 ? 9.214 -0.336 -11.071 1.00 92.94 112 LEU A CA 1
ATOM 845 C C . LEU A 1 112 ? 9.531 0.997 -10.390 1.00 92.94 112 LEU A C 1
ATOM 847 O O . LEU A 1 112 ? 8.748 1.463 -9.565 1.00 92.94 112 LEU A O 1
ATOM 851 N N . LEU A 1 113 ? 10.633 1.647 -10.771 1.00 91.56 113 LEU A N 1
ATOM 852 C CA . LEU A 1 113 ? 10.989 2.971 -10.269 1.00 91.56 113 LEU A CA 1
ATOM 853 C C . LEU A 1 113 ? 9.987 4.041 -10.725 1.00 91.56 113 LEU A C 1
ATOM 855 O O . LEU A 1 113 ? 9.574 4.872 -9.916 1.00 91.56 113 LEU A O 1
ATOM 859 N N . ILE A 1 114 ? 9.547 3.993 -11.986 1.00 90.38 114 ILE A N 1
ATOM 860 C CA . ILE A 1 114 ? 8.494 4.875 -12.507 1.00 90.38 114 ILE A CA 1
ATOM 861 C C . ILE A 1 114 ? 7.185 4.638 -11.752 1.00 90.38 114 ILE A C 1
ATOM 863 O O . ILE A 1 114 ? 6.576 5.601 -11.297 1.00 90.38 114 ILE A O 1
ATOM 867 N N . ILE A 1 115 ? 6.768 3.381 -11.568 1.00 92.12 115 ILE A N 1
ATOM 868 C CA . ILE A 1 115 ? 5.552 3.040 -10.813 1.00 92.12 115 ILE A CA 1
ATOM 869 C C . ILE A 1 115 ? 5.634 3.560 -9.381 1.00 92.12 115 ILE A C 1
ATOM 871 O O . ILE A 1 115 ? 4.681 4.177 -8.908 1.00 92.12 115 ILE A O 1
ATOM 875 N N . LEU A 1 116 ? 6.763 3.347 -8.702 1.00 91.94 116 LEU A N 1
ATOM 876 C CA . LEU A 1 116 ? 6.961 3.810 -7.334 1.00 91.94 116 LEU A CA 1
ATOM 877 C C . LEU A 1 116 ? 6.827 5.333 -7.264 1.00 91.94 116 LEU A C 1
ATOM 879 O O . LEU A 1 116 ? 6.055 5.829 -6.449 1.00 91.94 116 LEU A O 1
ATOM 883 N N . LEU A 1 117 ? 7.503 6.062 -8.158 1.00 89.25 117 LEU A N 1
ATOM 884 C CA . LEU A 1 117 ? 7.469 7.524 -8.196 1.00 89.25 117 LEU A CA 1
ATOM 885 C C . LEU A 1 117 ? 6.061 8.041 -8.505 1.00 89.25 117 LEU A C 1
ATOM 887 O O . LEU A 1 117 ? 5.549 8.887 -7.777 1.00 89.25 117 LEU A O 1
ATOM 891 N N . VAL A 1 118 ? 5.403 7.505 -9.532 1.00 88.38 118 VAL A N 1
ATOM 892 C CA . VAL A 1 118 ? 4.045 7.909 -9.925 1.00 88.38 118 VAL A CA 1
ATOM 893 C C . VAL A 1 118 ? 3.042 7.638 -8.802 1.00 88.38 118 VAL A C 1
ATOM 895 O O . VAL A 1 118 ? 2.230 8.507 -8.487 1.00 88.38 118 VAL A O 1
ATOM 898 N N . THR A 1 119 ? 3.137 6.487 -8.132 1.00 90.19 119 THR A N 1
ATOM 899 C CA . THR A 1 119 ? 2.217 6.128 -7.038 1.00 90.19 119 THR A CA 1
ATOM 900 C C . THR A 1 119 ? 2.422 6.969 -5.777 1.00 90.19 119 THR A C 1
ATOM 902 O O . THR A 1 119 ? 1.530 7.044 -4.938 1.00 90.19 119 THR A O 1
ATOM 905 N N . THR A 1 120 ? 3.549 7.677 -5.635 1.00 88.75 120 THR A N 1
ATOM 906 C CA . THR A 1 120 ? 3.680 8.662 -4.545 1.00 88.75 120 THR A CA 1
ATOM 907 C C . THR A 1 120 ? 2.759 9.880 -4.719 1.00 88.75 120 THR A C 1
ATOM 909 O O . THR A 1 120 ? 2.469 10.571 -3.739 1.00 88.75 120 THR A O 1
ATOM 912 N N . PHE A 1 121 ? 2.277 10.136 -5.944 1.00 82.88 121 PHE A N 1
ATOM 913 C CA . PHE A 1 121 ? 1.350 11.225 -6.279 1.00 82.88 121 PHE A CA 1
ATOM 914 C C . PHE A 1 121 ? -0.064 10.735 -6.596 1.00 82.88 121 PHE A C 1
ATOM 916 O O . PHE A 1 121 ? -1.037 11.442 -6.338 1.00 82.88 121 PHE A O 1
ATOM 923 N N . MET A 1 122 ? -0.168 9.558 -7.207 1.00 85.06 122 MET A N 1
ATOM 924 C CA . MET A 1 122 ? -1.407 9.006 -7.739 1.00 85.06 122 MET A CA 1
ATOM 925 C C . MET A 1 122 ? -1.920 7.845 -6.888 1.00 85.06 122 MET A C 1
ATOM 927 O O . MET A 1 122 ? -1.151 7.066 -6.333 1.00 85.06 122 MET A O 1
ATOM 931 N N . GLU A 1 123 ? -3.242 7.708 -6.822 1.00 83.31 123 GLU A N 1
ATOM 932 C CA . GLU A 1 123 ? -3.891 6.553 -6.199 1.00 83.31 123 GLU A CA 1
ATOM 933 C C . GLU A 1 123 ? -3.662 5.275 -7.033 1.00 83.31 123 GLU A C 1
ATOM 935 O O . GLU A 1 123 ? -3.445 5.336 -8.245 1.00 83.31 123 GLU A O 1
ATOM 940 N N . VAL A 1 124 ? -3.684 4.107 -6.386 1.00 88.12 124 VAL A N 1
ATOM 941 C CA . VAL A 1 124 ? -3.303 2.820 -6.989 1.00 88.12 124 VAL A CA 1
ATOM 942 C C . VAL A 1 124 ? -4.176 2.458 -8.185 1.00 88.12 124 VAL A C 1
ATOM 944 O O . VAL A 1 124 ? -3.633 2.088 -9.228 1.00 88.12 124 VAL A O 1
ATOM 947 N N . ASN A 1 125 ? -5.501 2.603 -8.086 1.00 85.50 125 ASN A N 1
ATOM 948 C CA . ASN A 1 125 ? -6.393 2.292 -9.204 1.00 85.50 125 ASN A CA 1
ATOM 949 C C . ASN A 1 125 ? -6.117 3.208 -10.398 1.00 85.50 125 ASN A C 1
ATOM 951 O O . ASN A 1 125 ? -6.094 2.741 -11.539 1.00 85.50 125 ASN A O 1
ATOM 955 N N . ALA A 1 126 ? -5.856 4.493 -10.151 1.00 85.69 126 ALA A N 1
ATOM 956 C CA . ALA A 1 126 ? -5.487 5.439 -11.197 1.00 85.69 126 ALA A CA 1
ATOM 957 C C . ALA A 1 126 ? -4.160 5.064 -11.879 1.00 85.69 126 ALA A C 1
ATOM 959 O O . ALA A 1 126 ? -4.095 5.019 -13.108 1.00 85.69 126 ALA A O 1
ATOM 960 N N . THR A 1 127 ? -3.119 4.751 -11.102 1.00 89.31 127 THR A N 1
ATOM 961 C CA . THR A 1 127 ? -1.804 4.346 -11.621 1.00 89.31 127 THR A CA 1
ATOM 962 C C . THR A 1 127 ? -1.898 3.087 -12.476 1.00 89.31 127 THR A C 1
ATOM 964 O O . THR A 1 127 ? -1.399 3.069 -13.602 1.00 89.31 127 THR A O 1
ATOM 967 N N . ILE A 1 128 ? -2.559 2.042 -11.970 1.00 90.19 128 ILE A N 1
ATOM 968 C CA . ILE A 1 128 ? -2.689 0.757 -12.665 1.00 90.19 128 ILE A CA 1
ATOM 969 C C . ILE A 1 128 ? -3.495 0.932 -13.955 1.00 90.19 128 ILE A C 1
ATOM 971 O O . ILE A 1 128 ? -3.036 0.512 -15.014 1.00 90.19 128 ILE A O 1
ATOM 975 N N . THR A 1 129 ? -4.647 1.607 -13.897 1.00 87.31 129 THR A N 1
ATOM 976 C CA . THR A 1 129 ? -5.509 1.830 -15.073 1.00 87.31 129 THR A CA 1
ATOM 977 C C . THR A 1 129 ? -4.798 2.638 -16.162 1.00 87.31 129 THR A C 1
ATOM 979 O O . THR A 1 129 ? -5.006 2.392 -17.348 1.00 87.31 129 THR A O 1
ATOM 982 N N . LEU A 1 130 ? -3.940 3.587 -15.773 1.00 87.00 130 LEU A N 1
ATOM 983 C CA . LEU A 1 130 ? -3.212 4.451 -16.702 1.00 87.00 130 LEU A CA 1
ATOM 984 C C . LEU A 1 130 ? -1.983 3.768 -17.312 1.00 87.00 130 LEU A C 1
ATOM 986 O O . LEU A 1 130 ? -1.769 3.863 -18.519 1.00 87.00 130 LEU A O 1
ATOM 990 N N . LEU A 1 131 ? -1.151 3.121 -16.490 1.00 88.75 131 LEU A N 1
ATOM 991 C CA . LEU A 1 131 ? 0.163 2.635 -16.915 1.00 88.75 131 LEU A CA 1
ATOM 992 C C . LEU A 1 131 ? 0.166 1.167 -17.351 1.00 88.75 131 LEU A C 1
ATOM 994 O O . LEU A 1 131 ? 0.933 0.824 -18.248 1.00 88.75 131 LEU A O 1
ATOM 998 N N . MET A 1 132 ? -0.677 0.292 -16.787 1.00 90.00 132 MET A N 1
ATOM 999 C CA . MET A 1 132 ? -0.664 -1.131 -17.166 1.00 90.00 132 MET A CA 1
ATOM 1000 C C . MET A 1 132 ? -0.953 -1.386 -18.647 1.00 90.00 132 MET A C 1
ATOM 1002 O O . MET A 1 132 ? -0.201 -2.163 -19.231 1.00 90.00 132 MET A O 1
ATOM 1006 N N . PRO A 1 133 ? -1.935 -0.737 -19.306 1.00 87.25 133 PRO A N 1
ATOM 1007 C CA . PRO A 1 133 ? -2.199 -0.984 -20.728 1.00 87.25 133 PRO A CA 1
ATOM 1008 C C . PRO A 1 133 ? -0.990 -0.717 -21.633 1.00 87.25 133 PRO A C 1
ATOM 1010 O O . PRO A 1 133 ? -0.897 -1.265 -22.727 1.00 87.25 133 PRO A O 1
ATOM 1013 N N . VAL A 1 134 ? -0.062 0.125 -21.175 1.00 87.75 134 VAL A N 1
ATOM 1014 C CA . VAL A 1 134 ? 1.130 0.526 -21.922 1.00 87.75 134 VAL A CA 1
ATOM 1015 C C . VAL A 1 134 ? 2.365 -0.271 -21.507 1.00 87.75 134 VAL A C 1
ATOM 1017 O O . VAL A 1 134 ? 3.135 -0.690 -22.367 1.00 87.75 134 VAL A O 1
ATOM 1020 N N . LEU A 1 135 ? 2.552 -0.513 -20.210 1.00 89.19 135 LEU A N 1
ATOM 1021 C CA . LEU A 1 135 ? 3.710 -1.238 -19.684 1.00 89.19 135 LEU A CA 1
ATOM 1022 C C . LEU A 1 135 ? 3.596 -2.750 -19.881 1.00 89.19 135 LEU A C 1
ATOM 1024 O O . LEU A 1 135 ? 4.605 -3.409 -20.120 1.00 89.19 135 LEU A O 1
ATOM 1028 N N . TYR A 1 136 ? 2.383 -3.301 -19.813 1.00 89.69 136 TYR A N 1
ATOM 1029 C CA . TYR A 1 136 ? 2.155 -4.740 -19.920 1.00 89.69 136 TYR A CA 1
ATOM 1030 C C . TYR A 1 136 ? 2.583 -5.313 -21.289 1.00 89.69 136 TYR A C 1
ATOM 1032 O O . TYR A 1 136 ? 3.316 -6.302 -21.318 1.00 89.69 136 TYR A O 1
ATOM 1040 N N . PRO A 1 137 ? 2.265 -4.682 -22.437 1.00 88.06 137 PRO A N 1
ATOM 1041 C CA . PRO A 1 137 ? 2.814 -5.121 -23.721 1.00 88.06 137 PRO A CA 1
ATOM 1042 C C . PRO A 1 137 ? 4.343 -4.998 -23.812 1.00 88.06 137 PRO A C 1
ATOM 1044 O O . PRO A 1 137 ? 4.986 -5.820 -24.460 1.00 88.06 137 PRO A O 1
ATOM 1047 N N . VAL A 1 138 ? 4.943 -3.990 -23.163 1.00 87.25 138 VAL A N 1
ATOM 1048 C CA . VAL A 1 138 ? 6.402 -3.772 -23.181 1.00 87.25 138 VAL A CA 1
ATOM 1049 C C . VAL A 1 138 ? 7.127 -4.883 -22.425 1.00 87.25 138 VAL A C 1
ATOM 1051 O O . VAL A 1 138 ? 8.083 -5.448 -22.947 1.00 87.25 138 VAL A O 1
ATOM 1054 N N . ILE A 1 139 ? 6.657 -5.244 -21.228 1.00 89.81 139 ILE A N 1
ATOM 1055 C CA . ILE A 1 139 ? 7.274 -6.322 -20.440 1.00 89.81 139 ILE A CA 1
ATOM 1056 C C . ILE A 1 139 ? 7.104 -7.689 -21.113 1.00 89.81 139 ILE A C 1
ATOM 1058 O O . ILE A 1 139 ? 8.043 -8.486 -21.101 1.00 89.81 139 ILE A O 1
ATOM 1062 N N . GLN A 1 140 ? 5.978 -7.924 -21.798 1.00 89.19 140 GLN A N 1
ATOM 1063 C CA . GLN A 1 140 ? 5.777 -9.139 -22.591 1.00 89.19 140 GLN A CA 1
ATOM 1064 C C . GLN A 1 140 ? 6.716 -9.208 -23.799 1.00 89.19 140 GLN A C 1
ATOM 1066 O O . GLN A 1 140 ? 7.310 -10.255 -24.047 1.00 89.19 140 GLN A O 1
ATOM 1071 N N . ALA A 1 141 ? 6.903 -8.100 -24.522 1.00 86.38 141 ALA A N 1
ATOM 1072 C CA . ALA A 1 141 ? 7.807 -8.043 -25.674 1.00 86.38 141 ALA A CA 1
ATOM 1073 C C . ALA A 1 141 ? 9.268 -8.348 -25.303 1.00 86.38 141 ALA A C 1
ATOM 1075 O O . ALA A 1 141 ? 10.036 -8.840 -26.126 1.00 86.38 141 ALA A O 1
ATOM 1076 N N . VAL A 1 142 ? 9.642 -8.064 -24.057 1.00 86.69 142 VAL A N 1
ATOM 1077 C CA . VAL A 1 142 ? 10.990 -8.256 -23.517 1.00 86.69 142 VAL A CA 1
ATOM 1078 C C . VAL A 1 142 ? 11.141 -9.623 -22.819 1.00 86.69 142 VAL A C 1
ATOM 1080 O O . VAL A 1 142 ? 12.236 -10.004 -22.412 1.00 86.69 142 VAL A O 1
ATOM 1083 N N . GLY A 1 143 ? 10.061 -10.407 -22.723 1.00 86.81 143 GLY A N 1
ATOM 1084 C CA . GLY A 1 143 ? 10.079 -11.767 -22.177 1.00 86.81 143 GLY A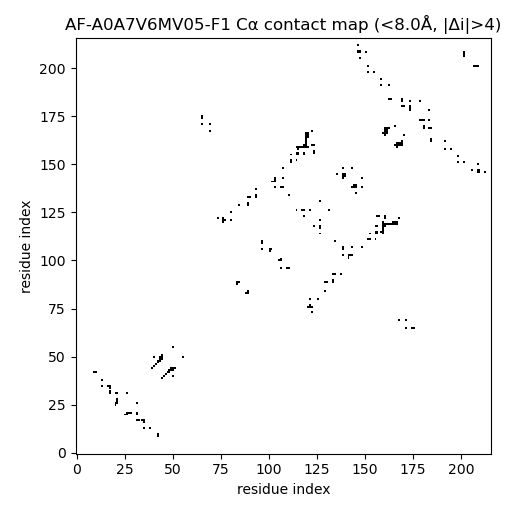 CA 1
ATOM 1085 C C . GLY A 1 143 ? 10.063 -11.846 -20.648 1.00 86.81 143 GLY A C 1
ATOM 1086 O O . GLY A 1 143 ? 10.500 -12.849 -20.088 1.00 86.81 143 GLY A O 1
ATOM 1087 N N . ILE A 1 144 ? 9.583 -10.806 -19.960 1.00 89.12 144 ILE A N 1
ATOM 1088 C CA . ILE A 1 144 ? 9.393 -10.828 -18.503 1.00 89.12 144 ILE A CA 1
ATOM 1089 C C . ILE A 1 144 ? 8.083 -11.551 -18.183 1.00 89.12 144 ILE A C 1
ATOM 1091 O O . ILE A 1 144 ? 7.052 -11.287 -18.803 1.00 89.12 144 ILE A O 1
ATOM 1095 N N . ASP A 1 145 ? 8.117 -12.429 -17.180 1.00 90.75 145 ASP A N 1
ATOM 1096 C CA . ASP A 1 145 ? 6.919 -13.108 -16.693 1.00 90.75 145 ASP A CA 1
ATOM 1097 C C . ASP A 1 145 ? 5.866 -12.091 -16.185 1.00 90.75 145 ASP A C 1
ATOM 1099 O O . ASP A 1 145 ? 6.173 -11.259 -15.318 1.00 90.75 145 ASP A O 1
ATOM 1103 N N . PRO A 1 146 ? 4.620 -12.131 -16.696 1.00 90.75 146 PRO A N 1
ATOM 1104 C CA . PRO A 1 146 ? 3.582 -11.182 -16.304 1.00 90.75 146 PRO A CA 1
ATOM 1105 C C . PRO A 1 146 ? 3.207 -11.240 -14.821 1.00 90.75 146 PRO A C 1
ATOM 1107 O O . PRO A 1 146 ? 2.901 -10.206 -14.230 1.00 90.75 146 PRO A O 1
ATOM 1110 N N . THR A 1 147 ? 3.243 -12.424 -14.208 1.00 91.75 147 THR A N 1
ATOM 1111 C CA . THR A 1 147 ? 2.909 -12.615 -12.792 1.00 91.75 147 THR A CA 1
ATOM 1112 C C . THR A 1 147 ? 3.956 -11.949 -11.912 1.00 91.75 147 THR A C 1
ATOM 1114 O O . THR A 1 147 ? 3.608 -11.179 -11.015 1.00 91.75 147 THR A O 1
ATOM 1117 N N . LEU A 1 148 ? 5.240 -12.171 -12.215 1.00 92.25 148 LEU A N 1
ATOM 1118 C CA . LEU A 1 148 ? 6.351 -11.484 -11.556 1.00 92.25 148 LEU A CA 1
ATOM 1119 C C . LEU A 1 148 ? 6.174 -9.963 -11.635 1.00 92.25 148 LEU A C 1
ATOM 1121 O O . LEU A 1 148 ? 6.255 -9.270 -10.621 1.00 92.25 148 LEU A O 1
ATOM 1125 N N . PHE A 1 149 ? 5.898 -9.450 -12.835 1.00 93.44 149 PHE A N 1
ATOM 1126 C CA . PHE A 1 149 ? 5.714 -8.023 -13.058 1.00 93.44 149 PHE A CA 1
ATOM 1127 C C . PHE A 1 149 ? 4.545 -7.452 -12.247 1.00 93.44 149 PHE A C 1
ATOM 1129 O O . PHE A 1 149 ? 4.730 -6.484 -11.512 1.00 93.44 149 PHE A O 1
ATOM 1136 N N . CYS A 1 150 ? 3.359 -8.058 -12.329 1.00 91.88 150 CYS A N 1
ATOM 1137 C CA . CYS A 1 150 ? 2.171 -7.570 -11.631 1.00 91.88 150 CYS A CA 1
ATOM 1138 C C . CYS A 1 150 ? 2.347 -7.577 -10.107 1.00 91.88 150 CYS A C 1
ATOM 1140 O O . CYS A 1 150 ? 1.973 -6.607 -9.450 1.00 91.88 150 CYS A O 1
ATOM 1142 N N . VAL A 1 151 ? 2.960 -8.622 -9.541 1.00 93.12 151 VAL A N 1
ATOM 1143 C CA . VAL A 1 151 ? 3.232 -8.688 -8.096 1.00 93.12 151 VAL A CA 1
ATOM 1144 C C . VAL A 1 151 ? 4.185 -7.572 -7.671 1.00 93.12 151 VAL A C 1
ATOM 1146 O O . VAL A 1 151 ? 3.904 -6.858 -6.709 1.00 93.12 151 VAL A O 1
ATOM 1149 N N . LEU A 1 152 ? 5.276 -7.362 -8.412 1.00 94.62 152 LEU A N 1
ATOM 1150 C CA . LEU A 1 152 ? 6.228 -6.289 -8.117 1.00 94.62 152 LEU A CA 1
ATOM 1151 C C . LEU A 1 152 ? 5.588 -4.901 -8.251 1.00 94.62 152 LEU A C 1
ATOM 1153 O O . LEU A 1 152 ? 5.814 -4.046 -7.398 1.00 94.62 152 LEU A O 1
ATOM 1157 N N . VAL A 1 153 ? 4.738 -4.687 -9.260 1.00 94.44 153 VAL A N 1
ATOM 1158 C CA . VAL A 1 153 ? 3.971 -3.443 -9.434 1.00 94.44 153 VAL A CA 1
ATOM 1159 C C . VAL A 1 153 ? 3.075 -3.180 -8.226 1.00 94.44 153 VAL A C 1
ATOM 1161 O O . VAL A 1 153 ? 3.096 -2.072 -7.698 1.00 94.44 153 VAL A O 1
ATOM 1164 N N . VAL A 1 154 ? 2.327 -4.179 -7.745 1.00 92.88 154 VAL A N 1
ATOM 1165 C CA . VAL A 1 154 ? 1.445 -4.022 -6.575 1.00 92.88 154 VAL A CA 1
ATOM 1166 C C . VAL A 1 154 ? 2.248 -3.698 -5.312 1.00 92.88 154 VAL A C 1
ATOM 1168 O O . VAL A 1 154 ? 1.855 -2.813 -4.550 1.00 92.88 154 VAL A O 1
ATOM 1171 N N . ILE A 1 155 ? 3.403 -4.342 -5.111 1.00 94.12 155 ILE A N 1
ATOM 1172 C CA . ILE A 1 155 ? 4.304 -4.029 -3.990 1.00 94.12 155 ILE A CA 1
ATOM 1173 C C . ILE A 1 155 ? 4.816 -2.584 -4.104 1.00 94.12 155 ILE A C 1
ATOM 1175 O O . ILE A 1 155 ? 4.741 -1.829 -3.133 1.00 94.12 155 ILE A O 1
ATOM 1179 N N . CYS A 1 156 ? 5.281 -2.161 -5.285 1.00 94.62 156 CYS A N 1
ATOM 1180 C CA . CYS A 1 156 ? 5.727 -0.787 -5.534 1.00 94.62 156 CYS A CA 1
ATOM 1181 C C . CYS A 1 156 ? 4.614 0.240 -5.298 1.00 94.62 156 CYS A C 1
ATOM 1183 O O . CYS A 1 156 ? 4.872 1.291 -4.713 1.00 94.62 156 CYS A O 1
ATOM 1185 N N . CYS A 1 157 ? 3.380 -0.072 -5.696 1.00 93.38 157 CYS A N 1
ATOM 1186 C CA . CYS A 1 157 ? 2.216 0.765 -5.433 1.00 93.38 157 CYS A CA 1
ATOM 1187 C C . CYS A 1 157 ? 1.963 0.929 -3.926 1.00 93.38 157 CYS A C 1
ATOM 1189 O O . CYS A 1 157 ? 1.7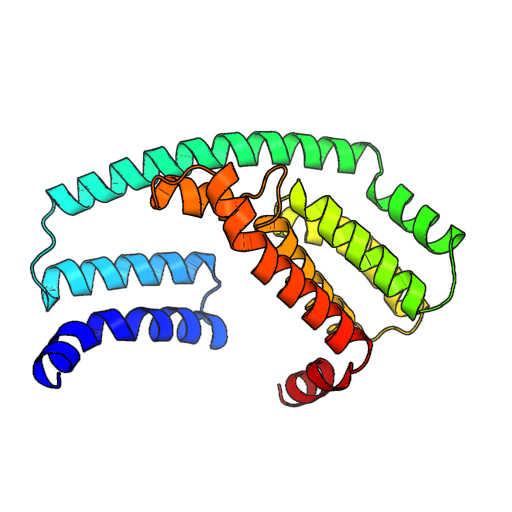55 2.044 -3.447 1.00 93.38 157 CYS A O 1
ATOM 1191 N N . GLY A 1 158 ? 2.043 -0.165 -3.160 1.00 91.69 158 GLY A N 1
ATOM 1192 C CA . GLY A 1 158 ? 1.912 -0.131 -1.702 1.00 91.69 158 GLY A CA 1
ATOM 1193 C C . GLY A 1 158 ? 2.974 0.746 -1.036 1.00 91.69 158 GLY A C 1
ATOM 1194 O O . GLY A 1 158 ? 2.645 1.577 -0.190 1.00 91.69 158 GLY A O 1
ATOM 1195 N N . VAL A 1 159 ? 4.236 0.627 -1.467 1.00 93.38 159 VAL A N 1
ATOM 1196 C CA . VAL A 1 159 ? 5.329 1.498 -0.996 1.00 93.38 159 VAL A CA 1
ATOM 1197 C C . VAL A 1 159 ? 5.073 2.957 -1.381 1.00 93.38 159 VAL A C 1
ATOM 1199 O O . VAL A 1 159 ? 5.266 3.851 -0.557 1.00 93.38 159 VAL A O 1
ATOM 1202 N N . GLY A 1 160 ? 4.596 3.214 -2.601 1.00 91.94 160 GLY A N 1
ATOM 1203 C CA . GLY A 1 160 ? 4.276 4.561 -3.069 1.00 91.94 160 GLY A CA 1
ATOM 1204 C C . GLY A 1 160 ? 3.236 5.263 -2.192 1.00 91.94 160 GLY A C 1
ATOM 1205 O O . GLY A 1 160 ? 3.431 6.416 -1.818 1.00 91.94 160 GLY A O 1
ATOM 1206 N N . LEU A 1 161 ? 2.193 4.548 -1.757 1.00 89.81 161 LEU A N 1
ATOM 1207 C CA . LEU A 1 161 ? 1.125 5.093 -0.908 1.00 89.81 161 LEU A CA 1
ATOM 1208 C C . LEU A 1 161 ? 1.564 5.493 0.509 1.00 89.81 161 LEU A C 1
ATOM 1210 O O . LEU A 1 161 ? 0.869 6.277 1.165 1.00 89.81 161 LEU A O 1
ATOM 1214 N N . VAL A 1 162 ? 2.679 4.952 1.001 1.00 90.94 162 VAL A N 1
ATOM 1215 C CA . VAL A 1 162 ? 3.245 5.291 2.318 1.00 90.94 162 VAL A CA 1
ATOM 1216 C C . VAL A 1 162 ? 4.459 6.216 2.220 1.00 90.94 162 VAL A C 1
ATOM 1218 O O . VAL A 1 162 ? 4.963 6.669 3.245 1.00 90.94 162 VAL A O 1
ATOM 1221 N N . THR A 1 163 ? 4.918 6.524 1.005 1.00 89.38 163 THR A N 1
ATOM 1222 C CA . THR A 1 163 ? 6.079 7.385 0.761 1.00 89.38 163 THR A CA 1
ATOM 1223 C C . THR A 1 163 ? 5.614 8.822 0.460 1.00 89.38 163 THR A C 1
ATOM 1225 O O . THR A 1 163 ? 4.715 9.010 -0.363 1.00 89.38 163 THR A O 1
ATOM 1228 N N . PRO A 1 164 ? 6.190 9.862 1.099 1.00 81.81 164 PRO A N 1
ATOM 1229 C CA . PRO A 1 164 ? 5.945 11.259 0.713 1.00 81.81 164 PRO A CA 1
ATOM 1230 C C . PRO A 1 164 ? 6.263 11.475 -0.782 1.00 81.81 164 PRO A C 1
ATOM 1232 O O . PRO A 1 164 ? 7.215 10.865 -1.269 1.00 81.81 164 PRO A O 1
ATOM 1235 N N . PRO A 1 165 ? 5.512 12.314 -1.527 1.00 73.69 165 PRO A N 1
ATOM 1236 C CA . PRO A 1 165 ? 5.018 13.628 -1.108 1.00 73.69 165 PRO A CA 1
ATOM 1237 C C . PRO A 1 165 ? 3.515 13.726 -0.807 1.00 73.69 165 PRO A C 1
ATOM 1239 O O . PRO A 1 165 ? 3.139 14.620 -0.055 1.00 73.69 165 PRO A O 1
ATOM 1242 N N . VAL A 1 166 ? 2.664 12.836 -1.338 1.00 77.31 166 VAL A N 1
ATOM 1243 C CA . VAL A 1 166 ? 1.233 12.783 -0.965 1.00 77.31 166 VAL A CA 1
ATOM 1244 C C . VAL A 1 166 ? 1.006 11.758 0.144 1.00 77.31 166 VAL A C 1
ATOM 1246 O O . VAL A 1 166 ? 0.317 12.063 1.115 1.00 77.31 166 VAL A O 1
ATOM 1249 N N . GLY A 1 167 ? 1.605 10.563 0.016 1.00 81.19 167 GLY A N 1
ATOM 1250 C CA . GLY A 1 167 ? 1.600 9.516 1.042 1.00 81.19 167 GLY A CA 1
ATOM 1251 C C . GLY A 1 167 ? 0.211 9.240 1.619 1.00 81.19 167 GLY A C 1
ATOM 1252 O O . GLY A 1 167 ? 0.034 9.337 2.829 1.00 81.19 167 GLY A O 1
ATOM 1253 N N . MET A 1 168 ? -0.793 8.961 0.778 1.00 83.06 168 MET A N 1
ATOM 1254 C CA . MET A 1 168 ? -2.198 8.940 1.211 1.00 83.06 168 MET A CA 1
ATOM 1255 C C . MET A 1 168 ? -2.463 7.998 2.388 1.00 83.06 168 MET A C 1
ATOM 1257 O O . MET A 1 168 ? -3.097 8.410 3.355 1.00 83.06 168 MET A O 1
ATOM 1261 N N . CYS A 1 169 ? -1.947 6.766 2.359 1.00 87.69 169 CYS A N 1
ATOM 1262 C CA . CYS A 1 169 ? -2.137 5.826 3.468 1.00 87.69 169 CYS A CA 1
ATOM 1263 C C . CYS A 1 169 ? -1.425 6.292 4.738 1.00 87.69 169 CYS A C 1
ATOM 1265 O O . CYS A 1 169 ? -1.966 6.152 5.834 1.00 87.69 169 CYS A O 1
ATOM 1267 N N . LEU A 1 170 ? -0.242 6.891 4.587 1.00 89.12 170 LEU A N 1
ATOM 1268 C CA . LEU A 1 170 ? 0.475 7.505 5.697 1.00 89.12 170 LEU A CA 1
ATOM 1269 C C . LEU A 1 170 ? -0.309 8.692 6.278 1.00 89.12 170 LEU A C 1
ATOM 1271 O O . LEU A 1 170 ? -0.436 8.806 7.492 1.00 89.12 170 LEU A O 1
ATOM 1275 N N . TYR A 1 171 ? -0.902 9.534 5.434 1.00 85.56 171 TYR A N 1
ATOM 1276 C CA . TYR A 1 171 ? -1.742 10.648 5.861 1.00 85.56 171 TYR A CA 1
ATOM 1277 C C . TYR A 1 171 ? -2.971 10.170 6.644 1.00 85.56 171 TYR A C 1
ATOM 1279 O O . TYR A 1 171 ? -3.235 10.687 7.728 1.00 85.56 171 TYR A O 1
ATOM 1287 N N . VAL A 1 172 ? -3.683 9.150 6.144 1.00 85.94 172 VAL A N 1
ATOM 1288 C CA . VAL A 1 172 ? -4.829 8.554 6.855 1.00 85.94 172 VAL A CA 1
ATOM 1289 C C . VAL A 1 172 ? -4.397 8.010 8.216 1.00 85.94 172 VAL A C 1
ATOM 1291 O O . VAL A 1 172 ? -5.038 8.300 9.225 1.00 85.94 172 VAL A O 1
ATOM 1294 N N . ALA A 1 173 ? -3.293 7.260 8.263 1.00 88.56 173 ALA A N 1
ATOM 1295 C CA . ALA A 1 173 ? -2.771 6.709 9.508 1.00 88.56 173 ALA A CA 1
ATOM 1296 C C . ALA A 1 173 ? -2.400 7.812 10.514 1.00 88.56 173 ALA A C 1
ATOM 1298 O O . ALA A 1 173 ? -2.742 7.705 11.690 1.00 88.56 173 ALA A O 1
ATOM 1299 N N . CYS A 1 174 ? -1.759 8.892 10.060 1.00 88.88 174 CYS A N 1
ATOM 1300 C CA . CYS A 1 174 ? -1.400 10.036 10.897 1.00 88.88 174 CYS A CA 1
ATOM 1301 C C . CYS A 1 174 ? -2.619 10.815 11.410 1.00 88.88 174 CYS A C 1
ATOM 1303 O O . CYS A 1 174 ? -2.633 11.171 12.587 1.00 88.88 174 CYS A O 1
ATOM 1305 N N . ASP A 1 175 ? -3.646 11.058 10.582 1.00 85.31 175 ASP A N 1
ATOM 1306 C CA . ASP A 1 175 ? -4.873 11.759 11.012 1.00 85.31 175 ASP A CA 1
ATOM 1307 C C . ASP A 1 175 ? -5.628 10.941 12.072 1.00 85.31 175 ASP A C 1
ATOM 1309 O O . ASP A 1 175 ? -6.062 11.495 13.082 1.00 85.31 175 ASP A O 1
ATOM 1313 N N . LEU A 1 176 ? -5.703 9.614 11.897 1.00 86.12 176 LEU A N 1
ATOM 1314 C CA . LEU A 1 176 ? -6.318 8.701 12.867 1.00 86.12 176 LEU A CA 1
ATOM 1315 C C . LEU A 1 176 ? -5.511 8.603 14.170 1.00 86.12 176 LEU A C 1
ATOM 1317 O O . LEU A 1 176 ? -6.079 8.677 15.260 1.00 86.12 176 LEU A O 1
ATOM 1321 N N . ALA A 1 177 ? -4.187 8.462 14.069 1.00 88.44 177 ALA A N 1
ATOM 1322 C CA . ALA A 1 177 ? -3.291 8.349 15.220 1.00 88.44 177 ALA A CA 1
ATOM 1323 C C . ALA A 1 177 ? -2.980 9.700 15.890 1.00 88.44 177 ALA A C 1
ATOM 1325 O O . ALA A 1 177 ? -2.337 9.725 16.939 1.00 88.44 177 ALA A O 1
ATOM 1326 N N . LYS A 1 178 ? -3.426 10.820 15.301 1.00 85.81 178 LYS A N 1
ATOM 1327 C CA . LYS A 1 178 ? -3.107 12.196 15.718 1.00 85.81 178 LYS A CA 1
ATOM 1328 C C . LYS A 1 178 ? -1.595 12.437 15.821 1.00 85.81 178 LYS A C 1
ATOM 1330 O O . LYS A 1 178 ? -1.119 13.072 16.762 1.00 85.81 178 LYS A O 1
ATOM 1335 N N . LEU A 1 179 ? -0.846 11.911 14.853 1.00 89.62 179 LEU A N 1
ATOM 1336 C CA . LEU A 1 179 ? 0.609 12.033 14.768 1.00 89.62 179 LEU A CA 1
ATOM 1337 C C . LEU A 1 179 ? 1.019 13.040 13.696 1.00 89.62 179 LEU A C 1
ATOM 1339 O O . LEU A 1 179 ? 0.343 13.218 12.684 1.00 89.62 179 LEU A O 1
ATOM 1343 N N . ASP A 1 180 ? 2.172 13.666 13.908 1.00 89.31 180 ASP A N 1
ATOM 1344 C CA . ASP A 1 180 ? 2.808 14.490 12.889 1.00 89.31 180 ASP A CA 1
ATOM 1345 C C . ASP A 1 180 ? 3.362 13.621 11.746 1.00 89.31 180 ASP A C 1
ATOM 1347 O O . ASP A 1 180 ? 4.079 12.639 11.968 1.00 89.31 180 ASP A O 1
ATOM 1351 N N . MET A 1 181 ? 3.057 14.017 10.508 1.00 86.12 181 MET A N 1
ATOM 1352 C CA . MET A 1 181 ? 3.424 13.276 9.300 1.00 86.12 181 MET A CA 1
ATOM 1353 C C . MET A 1 181 ? 4.945 13.177 9.128 1.00 86.12 181 MET A C 1
ATOM 1355 O O . MET A 1 181 ? 5.460 12.117 8.762 1.00 86.12 181 MET A O 1
ATOM 1359 N N . GLY A 1 182 ? 5.685 14.243 9.444 1.00 86.62 182 GLY A N 1
ATOM 1360 C CA . GLY A 1 182 ? 7.144 14.251 9.334 1.00 86.62 182 GLY A CA 1
ATOM 1361 C C . GLY A 1 182 ? 7.794 13.241 10.280 1.00 86.62 182 GLY A C 1
ATOM 1362 O O . GLY A 1 182 ? 8.721 12.523 9.899 1.00 86.62 182 GLY A O 1
ATOM 1363 N N . SER A 1 183 ? 7.268 13.143 11.499 1.00 88.62 183 SER A N 1
ATOM 1364 C CA . SER A 1 183 ? 7.728 12.187 12.511 1.00 88.62 183 SER A CA 1
ATOM 1365 C C . SER A 1 183 ? 7.397 10.742 12.121 1.00 88.62 183 SER A C 1
ATOM 1367 O O . SER A 1 183 ? 8.270 9.873 12.178 1.00 88.62 183 SER A O 1
ATOM 1369 N N . ALA A 1 184 ? 6.175 10.494 11.641 1.00 90.25 184 ALA A N 1
ATOM 1370 C CA . ALA A 1 184 ? 5.752 9.179 11.163 1.00 90.25 184 ALA A CA 1
ATOM 1371 C C . ALA A 1 184 ? 6.553 8.716 9.932 1.00 90.25 184 ALA A C 1
ATOM 1373 O O . ALA A 1 184 ? 6.986 7.568 9.871 1.00 90.25 184 ALA A O 1
ATOM 1374 N N . THR A 1 185 ? 6.838 9.619 8.990 1.00 89.88 185 THR A N 1
ATOM 1375 C CA . THR A 1 185 ? 7.670 9.334 7.807 1.00 89.88 185 THR A CA 1
ATOM 1376 C C . THR A 1 185 ? 9.067 8.867 8.199 1.00 89.88 185 THR A C 1
ATOM 1378 O O . THR A 1 185 ? 9.566 7.873 7.674 1.00 89.88 185 THR A O 1
ATOM 1381 N N . LYS A 1 186 ? 9.713 9.565 9.143 1.00 89.06 186 LYS A N 1
ATOM 1382 C CA . LYS A 1 186 ? 11.054 9.190 9.615 1.00 89.06 186 LYS A CA 1
ATOM 1383 C C . LYS A 1 186 ? 11.052 7.812 10.273 1.00 89.06 186 LYS A C 1
ATOM 1385 O O . LYS A 1 186 ? 11.978 7.038 10.049 1.00 89.06 186 LYS A O 1
ATOM 1390 N N . ALA A 1 187 ? 10.006 7.497 11.036 1.00 90.44 187 ALA A N 1
ATOM 1391 C CA . ALA A 1 187 ? 9.833 6.181 11.643 1.00 90.44 187 ALA A CA 1
ATOM 1392 C C . ALA A 1 187 ? 9.564 5.073 10.606 1.00 90.44 187 ALA A C 1
ATOM 1394 O O . ALA A 1 187 ? 9.946 3.925 10.824 1.00 90.44 187 ALA A O 1
ATOM 1395 N N . LEU A 1 188 ? 8.949 5.408 9.468 1.00 90.75 188 LEU A N 1
ATOM 1396 C CA . LEU A 1 188 ? 8.660 4.473 8.376 1.00 90.75 188 LEU A CA 1
ATOM 1397 C C . LEU A 1 188 ? 9.838 4.217 7.441 1.00 90.75 188 LEU A C 1
ATOM 1399 O O . LEU A 1 188 ? 9.878 3.173 6.795 1.00 90.75 188 LEU A O 1
ATOM 1403 N N . LEU A 1 189 ? 10.812 5.124 7.381 1.00 89.75 189 LEU A N 1
ATOM 1404 C CA . LEU A 1 189 ? 11.983 4.993 6.518 1.00 89.75 189 LEU A CA 1
ATOM 1405 C C . LEU A 1 189 ? 12.689 3.619 6.602 1.00 89.75 189 LEU A C 1
ATOM 1407 O O . LEU A 1 189 ? 12.949 3.050 5.541 1.00 89.75 189 LEU A O 1
ATOM 1411 N N . PRO A 1 190 ? 12.953 3.018 7.786 1.00 92.06 190 PRO A N 1
ATOM 1412 C CA . PRO A 1 190 ? 13.533 1.672 7.851 1.00 92.06 190 PRO A CA 1
ATOM 1413 C C . PRO A 1 190 ? 12.644 0.593 7.213 1.00 92.06 190 PRO A C 1
ATOM 1415 O O . PRO A 1 190 ? 13.164 -0.329 6.590 1.00 92.06 190 PRO A O 1
ATOM 1418 N N . PHE A 1 191 ? 11.318 0.715 7.305 1.00 92.38 191 PHE A N 1
ATOM 1419 C CA . PHE A 1 191 ? 10.379 -0.227 6.686 1.00 92.38 191 PHE A CA 1
ATOM 1420 C C . PHE A 1 191 ? 10.299 -0.049 5.167 1.00 92.38 191 PHE A C 1
ATOM 1422 O O . PHE A 1 191 ? 10.225 -1.035 4.433 1.00 92.38 191 PHE A O 1
ATOM 1429 N N . ILE A 1 192 ? 10.377 1.192 4.680 1.00 91.00 192 ILE A N 1
ATOM 1430 C CA . ILE A 1 192 ? 10.475 1.480 3.243 1.00 91.00 192 ILE A CA 1
ATOM 1431 C C . ILE A 1 192 ? 11.760 0.865 2.683 1.00 91.00 192 ILE A C 1
ATOM 1433 O O . ILE A 1 192 ? 11.712 0.150 1.684 1.00 91.00 192 ILE A O 1
ATOM 1437 N N . LEU A 1 193 ? 12.895 1.059 3.362 1.00 91.75 193 LEU A N 1
ATOM 1438 C CA . LEU A 1 193 ? 14.172 0.458 2.969 1.00 91.75 193 LEU A CA 1
ATOM 1439 C C . LEU A 1 193 ? 14.114 -1.072 2.980 1.00 91.75 193 LEU A C 1
ATOM 1441 O O . LEU A 1 193 ? 14.541 -1.699 2.013 1.00 91.75 193 LEU A O 1
ATOM 1445 N N . ALA A 1 194 ? 13.532 -1.678 4.019 1.00 94.06 194 ALA A N 1
ATOM 1446 C CA . ALA A 1 194 ? 13.325 -3.123 4.071 1.00 94.06 194 ALA A CA 1
ATOM 1447 C C . ALA A 1 194 ? 12.478 -3.621 2.889 1.00 94.06 194 ALA A C 1
ATOM 1449 O O . ALA A 1 194 ? 12.805 -4.634 2.278 1.00 94.06 194 ALA A O 1
ATOM 1450 N N . THR A 1 195 ? 11.436 -2.879 2.508 1.00 91.94 195 THR A N 1
ATOM 1451 C CA . THR A 1 195 ? 10.572 -3.254 1.380 1.00 91.94 195 THR A CA 1
ATOM 1452 C C . THR A 1 195 ? 11.289 -3.112 0.037 1.00 91.94 195 THR A C 1
ATOM 1454 O O . THR A 1 195 ? 11.145 -3.977 -0.823 1.00 91.94 195 THR A O 1
ATOM 1457 N N . ILE A 1 196 ? 12.122 -2.082 -0.140 1.00 91.31 196 ILE A N 1
ATOM 1458 C CA . ILE A 1 196 ? 12.981 -1.937 -1.326 1.00 91.31 196 ILE A CA 1
ATOM 1459 C C . ILE A 1 196 ? 13.968 -3.108 -1.423 1.00 91.31 196 ILE A C 1
ATOM 1461 O O . ILE A 1 196 ? 14.150 -3.671 -2.501 1.00 91.31 196 ILE A O 1
ATOM 1465 N N . ILE A 1 197 ? 14.562 -3.525 -0.301 1.00 93.94 197 ILE A N 1
ATOM 1466 C CA . ILE A 1 197 ? 15.429 -4.709 -0.255 1.00 93.94 197 ILE A CA 1
ATOM 1467 C C . ILE A 1 197 ? 14.641 -5.963 -0.651 1.00 93.94 197 ILE A C 1
ATOM 1469 O O . ILE A 1 197 ? 15.119 -6.741 -1.475 1.00 93.94 197 ILE A O 1
ATOM 1473 N N . CYS A 1 198 ? 13.419 -6.138 -0.139 1.00 93.06 198 CYS A N 1
ATOM 1474 C CA . CYS A 1 198 ? 12.547 -7.238 -0.548 1.00 93.06 198 CYS A CA 1
ATOM 1475 C C . CYS A 1 198 ? 12.270 -7.220 -2.058 1.00 93.06 198 CYS A C 1
ATOM 1477 O O . CYS A 1 198 ? 12.381 -8.263 -2.692 1.00 93.06 198 CYS A O 1
ATOM 1479 N N . ILE A 1 199 ? 11.981 -6.060 -2.658 1.00 92.06 199 ILE A N 1
ATOM 1480 C CA . ILE A 1 199 ? 11.792 -5.929 -4.114 1.00 92.06 199 ILE A CA 1
ATOM 1481 C C . ILE A 1 199 ? 13.039 -6.412 -4.867 1.00 92.06 199 ILE A C 1
ATOM 1483 O O . ILE A 1 199 ? 12.921 -7.199 -5.802 1.00 92.06 199 ILE A O 1
ATOM 1487 N N . ILE A 1 200 ? 14.236 -6.000 -4.440 1.00 92.00 200 ILE A N 1
ATOM 1488 C CA . ILE A 1 200 ? 15.495 -6.433 -5.065 1.00 92.00 200 ILE A CA 1
ATOM 1489 C C . ILE A 1 200 ? 15.669 -7.954 -4.948 1.00 92.00 200 ILE A C 1
ATOM 1491 O O . ILE A 1 200 ? 16.012 -8.609 -5.930 1.00 92.00 200 ILE A O 1
ATOM 1495 N N . ILE A 1 201 ? 15.387 -8.532 -3.778 1.00 93.50 201 ILE A N 1
ATOM 1496 C CA . ILE A 1 201 ? 15.450 -9.984 -3.562 1.00 93.50 201 ILE A CA 1
ATOM 1497 C C . ILE A 1 201 ? 14.473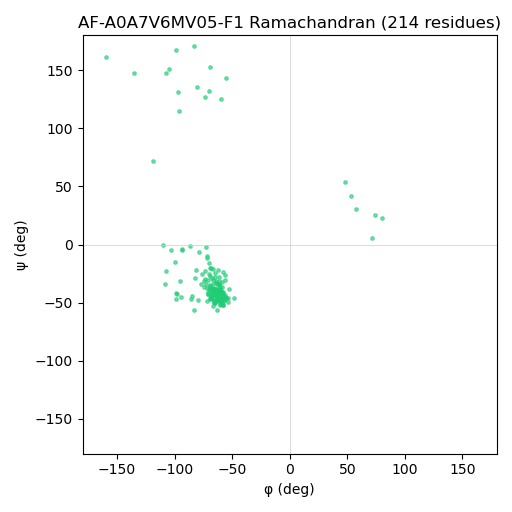 -10.713 -4.492 1.00 93.50 201 ILE A C 1
ATOM 1499 O O . ILE A 1 201 ? 14.854 -11.706 -5.104 1.00 93.50 201 ILE A O 1
ATOM 1503 N N . LEU A 1 202 ? 13.245 -10.215 -4.642 1.00 92.81 202 LEU A N 1
ATOM 1504 C CA . LEU A 1 202 ? 12.226 -10.811 -5.511 1.00 92.81 202 LEU A CA 1
ATOM 1505 C C . LEU A 1 202 ? 12.601 -10.729 -7.000 1.00 92.81 202 LEU A C 1
ATOM 1507 O O . LEU A 1 202 ? 12.254 -11.626 -7.763 1.00 92.81 202 LEU A O 1
ATOM 1511 N N . ILE A 1 203 ? 13.345 -9.696 -7.408 1.00 90.44 203 ILE A N 1
ATOM 1512 C CA . ILE A 1 203 ? 13.888 -9.577 -8.770 1.00 90.44 203 ILE A CA 1
ATOM 1513 C C . ILE A 1 203 ? 15.016 -10.592 -9.005 1.00 90.44 203 ILE A C 1
ATOM 1515 O O . ILE A 1 203 ? 15.070 -11.206 -10.067 1.00 90.44 203 ILE A O 1
ATOM 1519 N N . ILE A 1 204 ? 15.914 -10.783 -8.031 1.00 90.88 204 ILE A N 1
ATOM 1520 C CA . ILE A 1 204 ? 17.035 -11.736 -8.140 1.00 90.88 204 ILE A CA 1
ATOM 1521 C C . ILE A 1 204 ? 16.533 -13.186 -8.065 1.00 90.88 204 ILE A C 1
ATOM 1523 O O . ILE A 1 204 ? 17.037 -14.059 -8.770 1.00 90.88 204 ILE A O 1
ATOM 1527 N N . PHE A 1 205 ? 15.527 -13.440 -7.227 1.00 92.81 205 PHE A N 1
ATOM 1528 C CA . PHE A 1 205 ? 14.950 -14.758 -6.979 1.00 92.81 205 PHE A CA 1
ATOM 1529 C C . PHE A 1 205 ? 13.460 -14.786 -7.361 1.00 92.81 205 PHE A C 1
ATOM 1531 O O . PHE A 1 205 ? 12.599 -14.896 -6.482 1.00 92.81 205 PHE A O 1
ATOM 1538 N N . PRO A 1 206 ? 13.122 -14.757 -8.667 1.00 88.88 206 PRO A N 1
ATOM 1539 C CA . PRO A 1 206 ? 11.731 -14.718 -9.129 1.00 88.88 206 PRO A CA 1
ATOM 1540 C C . PRO A 1 206 ? 10.926 -15.957 -8.710 1.00 88.88 206 PRO A C 1
ATOM 1542 O O . PRO A 1 206 ? 9.704 -15.894 -8.590 1.00 88.88 206 PRO A O 1
ATOM 1545 N N . GLY A 1 207 ? 11.600 -17.073 -8.404 1.00 88.19 207 GLY A N 1
ATOM 1546 C CA . GLY A 1 207 ? 10.977 -18.282 -7.860 1.00 88.19 207 GLY A CA 1
ATOM 1547 C C . GLY A 1 207 ? 10.186 -18.049 -6.569 1.00 88.19 207 GLY A C 1
ATOM 1548 O O . GLY A 1 207 ? 9.217 -18.760 -6.334 1.00 88.19 207 GLY A O 1
ATOM 1549 N N . LEU A 1 208 ? 10.518 -17.022 -5.775 1.00 88.94 208 LEU A N 1
ATOM 1550 C CA . LEU A 1 208 ? 9.750 -16.655 -4.578 1.00 88.94 208 LEU A CA 1
ATOM 1551 C C . LEU A 1 208 ? 8.326 -16.179 -4.900 1.00 88.94 208 LEU A C 1
ATOM 1553 O O . LEU A 1 208 ? 7.447 -16.284 -4.050 1.00 88.94 208 LEU A O 1
ATOM 1557 N N . ILE A 1 209 ? 8.097 -15.674 -6.114 1.00 89.94 209 ILE A N 1
ATOM 1558 C CA . ILE A 1 209 ? 6.777 -15.249 -6.598 1.00 89.94 209 ILE A CA 1
ATOM 1559 C C . ILE A 1 209 ? 6.150 -16.346 -7.454 1.00 89.94 209 ILE A C 1
ATOM 1561 O O . ILE A 1 209 ? 4.985 -16.692 -7.269 1.00 89.94 209 ILE A O 1
ATOM 1565 N N . LEU A 1 210 ? 6.927 -16.911 -8.378 1.00 89.69 210 LEU A N 1
ATOM 1566 C CA . LEU A 1 210 ? 6.416 -17.863 -9.362 1.00 89.69 210 LEU A CA 1
ATOM 1567 C C . LEU A 1 210 ? 6.020 -19.202 -8.734 1.00 89.69 210 LEU A C 1
ATOM 1569 O O . LEU A 1 210 ? 5.043 -19.807 -9.166 1.00 89.69 210 LEU A O 1
ATOM 1573 N N . TRP A 1 211 ? 6.735 -19.659 -7.700 1.00 90.38 211 TRP A N 1
ATOM 1574 C CA . TRP A 1 211 ? 6.418 -20.932 -7.056 1.00 90.38 211 TRP A CA 1
ATOM 1575 C C . TRP A 1 211 ? 5.063 -20.895 -6.329 1.00 90.38 211 TRP A C 1
ATOM 1577 O O . TRP A 1 211 ? 4.215 -21.717 -6.676 1.00 90.38 211 TRP A O 1
ATOM 1587 N N . PRO A 1 212 ? 4.770 -19.935 -5.424 1.00 86.44 212 PRO A N 1
ATOM 1588 C CA . PRO A 1 212 ? 3.437 -19.827 -4.828 1.00 86.44 212 PRO A CA 1
ATOM 1589 C C . PRO A 1 212 ? 2.333 -19.580 -5.858 1.00 86.44 212 PRO A C 1
ATOM 1591 O O . PRO A 1 212 ? 1.253 -20.146 -5.729 1.00 86.44 212 PRO A O 1
ATOM 1594 N N . ALA A 1 213 ? 2.603 -18.771 -6.888 1.00 84.38 213 ALA A N 1
ATOM 1595 C CA . ALA A 1 213 ? 1.622 -18.489 -7.932 1.00 84.38 213 ALA A CA 1
ATOM 1596 C C . ALA A 1 213 ? 1.242 -19.738 -8.742 1.00 84.38 213 ALA A C 1
ATOM 1598 O O . ALA A 1 213 ? 0.102 -19.852 -9.165 1.00 84.38 213 ALA A O 1
ATOM 1599 N N . SER A 1 214 ? 2.163 -20.691 -8.922 1.00 83.00 214 SER A N 1
ATOM 1600 C CA . SER A 1 214 ? 1.880 -21.952 -9.624 1.00 83.00 214 SER A CA 1
ATOM 1601 C C . SER A 1 214 ? 0.991 -22.936 -8.849 1.00 83.00 214 SER A C 1
ATOM 1603 O O . SER A 1 214 ? 0.561 -23.938 -9.415 1.00 83.00 214 SER A O 1
ATOM 1605 N N . LEU A 1 215 ? 0.746 -22.687 -7.557 1.00 80.38 215 LEU A N 1
ATOM 1606 C CA . LEU A 1 215 ? -0.073 -23.537 -6.684 1.00 80.38 215 LEU A CA 1
ATOM 1607 C C . LEU A 1 215 ? -1.549 -23.102 -6.622 1.00 80.38 215 LEU A C 1
ATOM 1609 O O . LEU A 1 215 ? -2.340 -23.772 -5.955 1.00 80.38 215 LEU A O 1
ATOM 1613 N N . ILE A 1 216 ? -1.892 -21.981 -7.264 1.00 69.69 216 ILE A N 1
ATOM 1614 C CA . ILE A 1 216 ? -3.233 -21.381 -7.332 1.00 69.69 216 ILE A CA 1
ATOM 1615 C C . ILE A 1 216 ? -3.779 -21.593 -8.744 1.00 69.69 216 ILE A C 1
ATOM 1617 O O . ILE A 1 216 ? -4.965 -21.974 -8.850 1.00 69.69 216 ILE A O 1
#

Solvent-accessible surface area (backbone atoms only — not comparable to full-atom values): 11787 Å² total; per-residue (Å²): 106,74,66,57,48,64,71,43,44,71,68,67,43,48,63,54,53,39,52,49,39,40,74,68,66,81,34,53,74,71,54,30,49,52,51,50,50,55,49,47,51,48,43,36,38,70,72,68,59,76,53,50,74,67,54,53,52,48,51,53,54,51,50,51,53,56,48,52,58,49,48,56,53,50,54,54,31,50,52,51,51,50,50,43,58,74,71,40,44,54,59,52,52,51,55,52,51,64,71,75,47,80,48,51,69,59,50,50,52,53,50,46,51,50,45,24,58,50,20,15,62,32,57,63,70,60,46,49,69,58,41,43,81,57,48,52,60,52,41,51,76,51,69,48,59,66,66,60,50,53,53,52,48,54,52,30,32,56,52,8,27,56,30,78,84,59,10,56,58,43,48,54,51,21,66,74,68,74,47,59,62,72,62,53,48,63,70,41,45,66,58,52,52,52,48,54,51,49,53,53,49,45,68,77,41,47,61,77,52,53,52,66,58,74,76,111

Radius of gyration: 20.79 Å; Cα contacts (8 Å, |Δi|>4): 157; chains: 1; bounding box: 44×41×56 Å